Protein AF-A0A954UN29-F1 (afdb_monomer_lite)

pLDDT: mean 90.7, std 8.56, range [35.09, 97.81]

Foldseek 3Di:
DPDDDDDPVQLVLLLVCLVVVDDLCPRDDPPDDSVRSLVSCVVVVSDVDPPDPPDDDPQLLVQLVVCLVVVDDLVCCLVVVVSDPPGDDSVRSVVSCQCVCSPHVVSVVVVVLADDADVCNVVVLLVVCVVPVLQDQLVRSCVVVVHDSVVSQVSCVVVVNHDDPVSVCPHPVVVVVVVVVVVVVVVVVVVVVVVVLVVLVVVQVVVQVVVVVVVADWAAAPPPRDIGGQDCSFFPWDWDQDPVGIDIHTDSHTPSVVVVVVVVVVVVVVVVVVD

Secondary structure (DSSP, 8-state):
-PPPPPPHHHHHHHHHHHHTT--GGG---TT--HHHHHHHHHHTTSS--S-TT-PPPHHHHHHHHHHHHTT--HHHHHHTTTT-SSP--HHHHHHHHHHHTSS-HHHHHHHHTPPPPPTTHHHHHHHHHHHHTTTS-HHHHHHHHT--HHHHHHHHHHTT-PPPHHHHHHSHHHHHHHHHHHHHHHHHHHHHHHHHHHHHHHHHHHHHHHHHHTT--EEE-TTT--EEESSTTTEEEEEEEETTEEEEEEEEEEHHHHHHHHHHHHHHHHHTT--

Sequence (275 aa):
MPGARWTKSETKSLRKQLKEGRAIEDVEIDGRSEHAIRRQAGRLNLISQRDGRYRWPQRQLDKLRELAGQGLTVGEIYEFELLGEPARSLWAIRKTWGRLGLSDPRRAERMRQRKVWAPGERRKFDAYLRKHSGAMTPEQIGTHWGLARSTVARRQTELGIKRTRAQVLKMEYSRNKREAARVRLRKRNLTYWRERRERREQELAELADQLRRRGCETQTCVDCGQSWPRRPEFFHTTEKRISIGTSRYFKHRCILCENRRRRQKAKQSAASADG

Structure (mmCIF, N/CA/C/O backbone):
data_AF-A0A954UN29-F1
#
_entry.id   AF-A0A954UN29-F1
#
loop_
_atom_site.group_PDB
_atom_site.id
_atom_site.type_symbol
_atom_site.label_atom_id
_atom_site.label_alt_id
_atom_site.label_comp_id
_atom_site.label_asym_id
_atom_site.label_entity_id
_atom_site.label_seq_id
_atom_site.pdbx_PDB_ins_code
_atom_site.Cartn_x
_atom_site.Cartn_y
_atom_site.Cartn_z
_atom_site.occupancy
_atom_site.B_iso_or_equiv
_atom_site.auth_seq_id
_atom_site.auth_comp_id
_atom_site.auth_asym_id
_atom_site.auth_atom_id
_atom_site.pdbx_PDB_model_num
ATOM 1 N N . MET A 1 1 ? 19.157 13.630 -11.991 1.00 35.09 1 MET A N 1
ATOM 2 C CA . MET A 1 1 ? 20.119 14.368 -12.829 1.00 35.09 1 MET A CA 1
ATOM 3 C C . MET A 1 1 ? 20.670 13.428 -13.893 1.00 35.09 1 MET A C 1
ATOM 5 O O . MET A 1 1 ? 21.077 12.328 -13.530 1.00 35.09 1 MET A O 1
ATOM 9 N N . PRO A 1 2 ? 20.627 13.780 -15.186 1.00 47.94 2 PRO A N 1
ATOM 10 C CA . PRO A 1 2 ? 21.425 13.089 -16.196 1.00 47.94 2 PRO A CA 1
ATOM 11 C C . PRO A 1 2 ? 22.914 13.362 -15.918 1.00 47.94 2 PRO A C 1
ATOM 13 O O . PRO A 1 2 ? 23.293 14.511 -15.729 1.00 47.94 2 PRO A O 1
ATOM 16 N N . GLY A 1 3 ? 23.736 12.312 -15.813 1.00 68.69 3 GLY A N 1
ATOM 17 C CA . GLY A 1 3 ? 25.166 12.447 -15.502 1.00 68.69 3 GLY A CA 1
ATOM 18 C C . GLY A 1 3 ? 25.934 13.219 -16.581 1.00 68.69 3 GLY A C 1
ATOM 19 O O . GLY A 1 3 ? 25.564 13.155 -17.756 1.00 68.69 3 GLY A O 1
ATOM 20 N N . ALA A 1 4 ? 26.992 13.934 -16.181 1.00 81.62 4 ALA A N 1
ATOM 21 C CA . ALA A 1 4 ? 27.851 14.717 -17.073 1.00 81.62 4 ALA A CA 1
ATOM 22 C C . ALA A 1 4 ? 28.314 13.893 -18.292 1.00 81.62 4 ALA A C 1
ATOM 24 O O . ALA A 1 4 ? 28.562 12.687 -18.182 1.00 81.62 4 ALA A O 1
ATOM 25 N N . ARG A 1 5 ? 28.427 14.523 -19.469 1.00 89.81 5 ARG A N 1
ATOM 26 C CA . ARG A 1 5 ? 28.919 13.848 -20.685 1.00 89.81 5 ARG A CA 1
ATOM 27 C C . ARG A 1 5 ? 30.376 13.428 -20.494 1.00 89.81 5 ARG A C 1
ATOM 29 O O . ARG A 1 5 ? 31.128 14.161 -19.867 1.00 89.81 5 ARG A O 1
ATOM 36 N N . TRP A 1 6 ? 30.746 12.259 -21.012 1.00 92.38 6 TRP A N 1
ATOM 37 C CA . TRP A 1 6 ? 32.132 11.786 -20.997 1.00 92.38 6 TRP A CA 1
ATOM 38 C C . TRP A 1 6 ? 32.982 12.608 -21.963 1.00 92.38 6 TRP A C 1
ATOM 40 O O . TRP A 1 6 ? 32.613 12.764 -23.129 1.00 92.38 6 TRP A O 1
ATOM 50 N N . THR A 1 7 ? 34.109 13.118 -21.489 1.00 95.44 7 THR A N 1
ATOM 51 C CA . THR A 1 7 ? 35.086 13.836 -22.301 1.00 95.44 7 THR A CA 1
ATOM 52 C C . THR A 1 7 ? 36.020 12.854 -23.012 1.00 95.44 7 THR A C 1
ATOM 54 O O . THR A 1 7 ? 36.114 11.660 -22.688 1.00 95.44 7 THR A O 1
ATOM 57 N N . LYS A 1 8 ? 36.733 13.358 -24.027 1.00 95.75 8 LYS A N 1
ATOM 58 C CA . LYS A 1 8 ? 37.743 12.573 -24.749 1.00 95.75 8 LYS A CA 1
ATOM 59 C C . LYS A 1 8 ? 38.911 12.180 -23.832 1.00 95.75 8 LYS A C 1
ATOM 61 O O . LYS A 1 8 ? 39.415 11.067 -23.963 1.00 95.75 8 LYS A O 1
ATOM 66 N N . SER A 1 9 ? 39.309 13.051 -22.899 1.00 95.38 9 SER A N 1
ATOM 67 C CA . SER A 1 9 ? 40.400 12.792 -21.948 1.00 95.38 9 SER A CA 1
ATOM 68 C C . SER A 1 9 ? 40.031 11.713 -20.932 1.00 95.38 9 SER A C 1
ATOM 70 O O . SER A 1 9 ? 40.798 10.769 -20.764 1.00 95.38 9 SER A O 1
ATOM 72 N N . GLU A 1 10 ? 38.831 11.770 -20.347 1.00 96.06 10 GLU A N 1
ATOM 73 C CA . GLU A 1 10 ? 38.319 10.731 -19.438 1.00 96.06 10 GLU A CA 1
ATOM 74 C C . GLU A 1 10 ? 38.259 9.365 -20.137 1.00 96.06 10 GLU A C 1
ATOM 76 O O . GLU A 1 10 ? 38.702 8.354 -19.600 1.00 96.06 10 GLU A O 1
ATOM 81 N N . THR A 1 11 ? 37.765 9.336 -21.379 1.00 96.25 11 THR A N 1
ATOM 82 C CA . THR A 1 11 ? 37.683 8.100 -22.173 1.00 96.25 11 THR A CA 1
ATOM 83 C C . THR A 1 11 ? 39.069 7.533 -22.501 1.00 96.25 11 THR A C 1
ATOM 85 O O . THR A 1 11 ? 39.260 6.316 -22.488 1.00 96.25 11 THR A O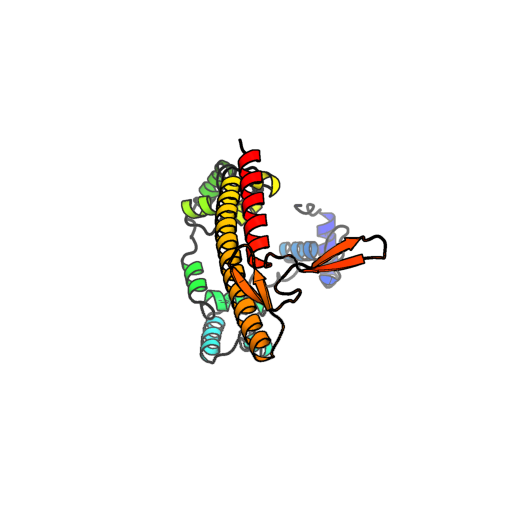 1
ATOM 88 N N . LYS A 1 12 ? 40.049 8.399 -22.792 1.00 96.62 12 LYS A N 1
ATOM 89 C CA . LYS A 1 12 ? 41.441 7.998 -23.037 1.00 96.62 12 LYS A CA 1
ATOM 90 C C . LYS A 1 12 ? 42.101 7.468 -21.760 1.00 96.62 12 LYS A C 1
ATOM 92 O O . LYS A 1 12 ? 42.773 6.444 -21.832 1.00 96.62 12 LYS A O 1
ATOM 97 N N . SER A 1 13 ? 41.864 8.117 -20.618 1.00 96.19 13 SER A N 1
ATOM 98 C CA . SER A 1 13 ? 42.343 7.670 -19.302 1.00 96.19 13 SER A CA 1
ATOM 99 C C . SER A 1 13 ? 41.795 6.284 -18.956 1.00 96.19 13 SER A C 1
ATOM 101 O O . SER A 1 13 ? 42.572 5.375 -18.681 1.00 96.19 13 SER A O 1
ATOM 103 N N . LEU A 1 14 ? 40.481 6.079 -19.117 1.00 96.31 14 LEU A N 1
ATOM 104 C CA . LEU A 1 14 ? 39.827 4.783 -18.913 1.00 96.31 14 LEU A CA 1
ATOM 105 C C . LEU A 1 14 ? 40.469 3.664 -19.744 1.00 96.31 14 LEU A C 1
ATOM 107 O O . LEU A 1 14 ? 40.762 2.587 -19.234 1.00 96.31 14 LEU A O 1
ATOM 111 N N . ARG A 1 15 ? 40.699 3.922 -21.039 1.00 96.12 15 ARG A N 1
ATOM 112 C CA . ARG A 1 15 ? 41.350 2.961 -21.943 1.00 96.12 15 ARG A CA 1
ATOM 113 C C . ARG A 1 15 ? 42.775 2.646 -21.513 1.00 96.12 15 ARG A C 1
ATOM 115 O O . ARG A 1 15 ? 43.173 1.491 -21.592 1.00 96.12 15 ARG A O 1
ATOM 122 N N . LYS A 1 16 ? 43.533 3.665 -21.102 1.00 96.56 16 LYS A N 1
ATOM 123 C CA . LYS A 1 16 ? 44.922 3.513 -20.666 1.00 96.56 16 LYS A CA 1
ATOM 124 C C . LYS A 1 16 ? 45.001 2.629 -19.417 1.00 96.56 16 LYS A C 1
ATOM 126 O O . LYS A 1 16 ? 45.673 1.611 -19.469 1.00 96.56 16 LYS A O 1
ATOM 131 N N . GLN A 1 17 ? 44.234 2.953 -18.376 1.00 96.69 17 GLN A N 1
ATOM 132 C CA . GLN A 1 17 ? 44.246 2.217 -17.106 1.00 96.69 17 GLN A CA 1
ATOM 133 C C . GLN A 1 17 ? 43.830 0.743 -17.264 1.00 96.69 17 GLN A C 1
ATOM 135 O O . GLN A 1 17 ? 44.470 -0.139 -16.700 1.00 96.69 17 GLN A O 1
ATOM 140 N N . LEU A 1 18 ? 42.806 0.451 -18.078 1.00 93.06 18 LEU A N 1
ATOM 141 C CA . LEU A 1 18 ? 42.394 -0.936 -18.345 1.00 93.06 18 LEU A CA 1
ATOM 142 C C . LEU A 1 18 ? 43.398 -1.694 -19.223 1.00 93.06 18 LEU A C 1
ATOM 144 O O . LEU A 1 18 ? 43.608 -2.886 -19.026 1.00 93.06 18 LEU A O 1
ATOM 148 N N . LYS A 1 19 ? 44.046 -1.016 -20.181 1.00 93.12 19 LYS A N 1
ATOM 149 C CA . LYS A 1 19 ? 45.113 -1.618 -20.997 1.00 93.12 19 LYS A CA 1
ATOM 150 C C . LYS A 1 19 ? 46.356 -1.945 -20.160 1.00 93.12 19 LYS A C 1
ATOM 152 O O . LYS A 1 19 ? 47.056 -2.897 -20.477 1.00 93.12 19 LYS A O 1
ATOM 157 N N . GLU A 1 20 ? 46.604 -1.181 -19.100 1.00 94.06 20 GLU A N 1
ATOM 158 C CA . GLU A 1 20 ? 47.650 -1.435 -18.099 1.00 94.06 20 GLU A CA 1
ATOM 159 C C . GLU A 1 20 ? 47.305 -2.598 -17.148 1.00 94.06 20 GLU A C 1
ATOM 161 O O . GLU A 1 20 ? 48.086 -2.905 -16.254 1.00 94.06 20 GLU A O 1
ATOM 166 N N . GLY A 1 21 ? 46.157 -3.263 -17.334 1.00 90.25 21 GLY A N 1
ATOM 167 C CA . GLY A 1 21 ? 45.771 -4.448 -16.568 1.00 90.25 21 GLY A CA 1
ATOM 168 C C . GLY A 1 21 ? 45.154 -4.152 -15.202 1.00 90.25 21 GLY A C 1
ATOM 169 O O . GLY A 1 21 ? 44.951 -5.084 -14.427 1.00 90.25 21 GLY A O 1
ATOM 170 N N . ARG A 1 22 ? 44.827 -2.889 -14.889 1.00 91.12 22 ARG A N 1
ATOM 171 C CA . ARG A 1 22 ? 44.101 -2.564 -13.651 1.00 91.12 22 ARG A CA 1
ATOM 172 C C . ARG A 1 22 ? 42.713 -3.205 -13.657 1.00 91.12 22 ARG A C 1
ATOM 174 O O . ARG A 1 22 ? 42.009 -3.150 -14.671 1.00 91.12 22 ARG A O 1
ATOM 181 N N . ALA A 1 23 ? 42.300 -3.756 -12.516 1.00 89.38 23 ALA A N 1
ATOM 182 C CA . ALA A 1 23 ? 40.928 -4.211 -12.328 1.00 89.38 23 ALA A CA 1
ATOM 183 C C . ALA A 1 23 ? 39.964 -3.018 -12.426 1.00 89.38 23 ALA A C 1
ATOM 185 O O . ALA A 1 23 ? 40.320 -1.889 -12.092 1.00 89.38 23 ALA A O 1
ATOM 186 N N . ILE A 1 24 ? 38.733 -3.243 -12.902 1.00 90.31 24 ILE A N 1
ATOM 187 C CA . ILE A 1 24 ? 37.764 -2.152 -13.120 1.00 90.31 24 ILE A CA 1
ATOM 188 C C . ILE A 1 24 ? 37.362 -1.467 -11.804 1.00 90.31 24 ILE A C 1
ATOM 190 O O . ILE A 1 24 ? 36.965 -0.304 -11.821 1.00 90.31 24 ILE A O 1
ATOM 194 N N . GLU A 1 25 ? 37.462 -2.190 -10.689 1.00 90.00 25 GLU A N 1
ATOM 195 C CA . GLU A 1 25 ? 37.253 -1.710 -9.323 1.00 90.00 25 GLU A CA 1
ATOM 196 C C . GLU A 1 25 ? 38.304 -0.671 -8.901 1.00 90.00 25 GLU A C 1
ATOM 198 O O . GLU A 1 25 ? 37.965 0.249 -8.163 1.00 90.00 25 GLU A O 1
ATOM 203 N N . ASP A 1 26 ? 39.524 -0.765 -9.439 1.00 93.19 26 ASP A N 1
ATOM 204 C CA . ASP A 1 26 ? 40.670 0.090 -9.093 1.00 93.19 26 ASP A CA 1
ATOM 205 C C . ASP A 1 26 ? 40.864 1.260 -10.076 1.00 93.19 26 ASP A C 1
ATOM 207 O O . ASP A 1 26 ? 41.833 2.023 -9.997 1.00 93.19 26 ASP A O 1
ATOM 211 N N . VAL A 1 27 ? 39.976 1.383 -11.067 1.00 95.06 27 VAL A N 1
ATOM 212 C CA . VAL A 1 27 ? 40.022 2.476 -12.040 1.00 95.06 27 VAL A CA 1
ATOM 213 C C . VAL A 1 27 ? 39.367 3.714 -11.445 1.00 95.06 27 VAL A C 1
ATOM 215 O O . VAL A 1 27 ? 38.154 3.754 -11.232 1.00 95.06 27 VAL A O 1
ATOM 218 N N . GLU A 1 28 ? 40.158 4.772 -11.300 1.00 95.50 28 GLU A N 1
ATOM 219 C CA . GLU A 1 28 ? 39.697 6.069 -10.816 1.00 95.50 28 GLU A CA 1
ATOM 220 C C . GLU A 1 28 ? 39.686 7.103 -11.946 1.00 95.50 28 GLU A C 1
ATOM 222 O O . GLU A 1 28 ? 40.637 7.255 -12.723 1.00 95.50 28 GLU A O 1
ATOM 227 N N . ILE A 1 29 ? 38.568 7.822 -12.061 1.00 95.00 29 ILE A N 1
ATOM 228 C CA . ILE A 1 29 ? 38.407 8.961 -12.965 1.00 95.00 29 ILE A CA 1
ATOM 229 C C . ILE A 1 29 ? 37.730 10.064 -12.169 1.00 95.00 29 ILE A C 1
ATOM 231 O O . ILE A 1 29 ? 36.623 9.868 -11.664 1.00 95.00 29 ILE A O 1
ATOM 235 N N . ASP A 1 30 ? 38.394 11.213 -12.078 1.00 93.06 30 ASP A N 1
ATOM 236 C CA . ASP A 1 30 ? 37.927 12.323 -11.257 1.00 93.06 30 ASP A CA 1
ATOM 237 C C . ASP A 1 30 ? 36.493 12.748 -11.625 1.00 93.06 30 ASP A C 1
ATOM 239 O O . ASP A 1 30 ? 36.098 12.785 -12.795 1.00 93.06 30 ASP A O 1
ATOM 243 N N . GLY A 1 31 ? 35.673 12.983 -10.601 1.00 91.19 31 GLY A N 1
ATOM 244 C CA . GLY A 1 31 ? 34.251 13.297 -10.750 1.00 91.19 31 GLY A CA 1
ATOM 245 C C . GLY A 1 31 ? 33.364 12.159 -11.286 1.00 91.19 31 GLY A C 1
ATOM 246 O O . GLY A 1 31 ? 32.181 12.392 -11.573 1.00 91.19 31 GLY A O 1
ATOM 247 N N . ARG A 1 32 ? 33.872 10.924 -11.432 1.00 92.56 32 ARG A N 1
ATOM 248 C CA . ARG A 1 32 ? 33.092 9.758 -11.883 1.00 92.56 32 ARG A CA 1
ATOM 249 C C . ARG A 1 32 ? 32.950 8.715 -10.789 1.00 92.56 32 ARG A C 1
ATOM 251 O O . ARG A 1 32 ? 33.914 8.276 -10.184 1.00 92.56 32 ARG A O 1
ATOM 258 N N . SER A 1 33 ? 31.719 8.249 -10.595 1.00 92.81 33 SER A N 1
ATOM 259 C CA . SER A 1 33 ? 31.479 7.082 -9.752 1.00 92.81 33 SER A CA 1
ATOM 260 C C . SER A 1 33 ? 31.924 5.800 -10.451 1.00 92.81 33 SER A C 1
ATOM 262 O O . SER A 1 33 ? 31.802 5.676 -11.673 1.00 92.81 33 SER A O 1
ATOM 264 N N . GLU A 1 34 ? 32.316 4.800 -9.666 1.00 89.62 34 GLU A N 1
ATOM 265 C CA . GLU A 1 34 ? 32.658 3.447 -10.127 1.00 89.62 34 GLU A CA 1
ATOM 266 C C . GLU A 1 34 ? 31.599 2.878 -11.096 1.00 89.62 34 GLU A C 1
ATOM 268 O O . GLU A 1 34 ? 31.906 2.334 -12.157 1.00 89.62 34 GLU A O 1
ATOM 273 N N . HIS A 1 35 ? 30.309 3.094 -10.806 1.00 84.88 35 HIS A N 1
ATOM 274 C CA . HIS A 1 35 ? 29.220 2.669 -11.689 1.00 84.88 35 HIS A CA 1
ATOM 275 C C . HIS A 1 35 ? 29.246 3.364 -13.061 1.00 84.88 35 HIS A C 1
ATOM 277 O O . HIS A 1 35 ? 28.954 2.738 -14.086 1.00 84.88 35 HIS A O 1
ATOM 283 N N . ALA A 1 36 ? 29.558 4.663 -13.100 1.00 89.75 36 ALA A N 1
ATOM 284 C CA . ALA A 1 36 ? 29.687 5.401 -14.351 1.00 89.75 36 ALA A CA 1
ATOM 285 C C . ALA A 1 36 ? 30.882 4.886 -15.164 1.00 89.75 36 ALA A C 1
ATOM 287 O O . ALA A 1 36 ? 30.732 4.675 -16.371 1.00 89.75 36 ALA A O 1
ATOM 288 N N . ILE A 1 37 ? 32.012 4.637 -14.493 1.00 92.75 37 ILE A N 1
ATOM 289 C CA . ILE A 1 37 ? 33.246 4.088 -15.068 1.00 92.75 37 ILE A CA 1
ATOM 290 C C . ILE A 1 37 ? 32.977 2.713 -15.682 1.00 92.75 37 ILE A C 1
ATOM 292 O O . ILE A 1 37 ? 33.127 2.539 -16.893 1.00 92.75 37 ILE A O 1
ATOM 296 N N . ARG A 1 38 ? 32.432 1.776 -14.899 1.00 87.88 38 ARG A N 1
ATOM 297 C CA . ARG A 1 38 ? 32.069 0.422 -15.348 1.00 87.88 38 ARG A CA 1
ATOM 298 C C . ARG A 1 38 ? 31.097 0.446 -16.532 1.00 87.88 38 ARG A C 1
ATOM 300 O O . ARG A 1 38 ? 31.261 -0.296 -17.500 1.00 87.88 38 ARG A O 1
ATOM 307 N N . ARG A 1 39 ? 30.091 1.330 -16.511 1.00 85.56 39 ARG A N 1
ATOM 308 C CA . ARG A 1 39 ? 29.131 1.477 -17.621 1.00 85.56 39 ARG A CA 1
ATOM 309 C C . ARG A 1 39 ? 29.793 1.986 -18.902 1.00 85.56 39 ARG A C 1
ATOM 311 O O . ARG A 1 39 ? 29.419 1.538 -19.986 1.00 85.56 39 ARG A O 1
ATOM 318 N N . GLN A 1 40 ? 30.721 2.934 -18.797 1.00 92.19 40 GLN A N 1
ATOM 319 C CA . GLN A 1 40 ? 31.444 3.453 -19.954 1.00 92.19 40 GLN A CA 1
ATOM 320 C C . GLN A 1 40 ? 32.443 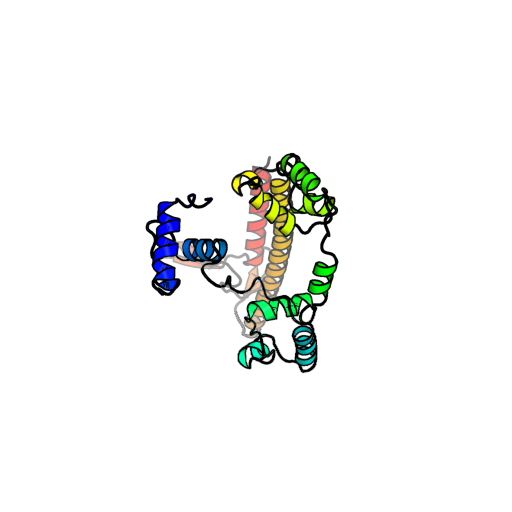2.427 -20.496 1.00 92.19 40 GLN A C 1
ATOM 322 O O . GLN A 1 40 ? 32.486 2.230 -21.707 1.00 92.19 40 GLN A O 1
ATOM 327 N N . ALA A 1 41 ? 33.164 1.717 -19.624 1.00 90.56 41 ALA A N 1
ATOM 328 C CA . ALA A 1 41 ? 34.052 0.622 -20.011 1.00 90.56 41 ALA A CA 1
ATOM 329 C C . ALA A 1 41 ? 33.287 -0.456 -20.791 1.00 90.56 41 ALA A C 1
ATOM 331 O O . ALA A 1 41 ? 33.705 -0.849 -21.879 1.00 90.56 41 ALA A O 1
ATOM 332 N N . GLY A 1 42 ? 32.102 -0.836 -20.301 1.00 84.50 42 GLY A N 1
ATOM 333 C CA . GLY A 1 42 ? 31.209 -1.753 -21.005 1.00 84.50 42 GLY A CA 1
ATOM 334 C C . GLY A 1 42 ? 30.728 -1.214 -22.357 1.00 84.50 42 GLY A C 1
ATOM 335 O O . GLY A 1 42 ? 30.702 -1.957 -23.330 1.00 84.50 42 GLY A O 1
ATOM 336 N N . ARG A 1 43 ? 30.377 0.076 -22.472 1.00 85.38 43 ARG A N 1
ATOM 337 C CA . ARG A 1 43 ? 29.994 0.693 -23.764 1.00 85.38 43 ARG A CA 1
ATOM 338 C C . ARG A 1 43 ? 31.119 0.690 -24.794 1.00 85.38 43 ARG A C 1
ATOM 340 O O . ARG A 1 43 ? 30.838 0.652 -25.985 1.00 85.38 43 ARG A O 1
ATOM 347 N N . LEU A 1 44 ? 32.360 0.789 -24.330 1.00 89.31 44 LEU A N 1
ATOM 348 C CA . LEU A 1 44 ? 33.558 0.776 -25.162 1.00 89.31 44 LEU A CA 1
ATOM 349 C C . LEU A 1 44 ? 34.074 -0.648 -25.423 1.00 89.31 44 LEU A C 1
ATOM 351 O O . LEU A 1 44 ? 35.118 -0.779 -26.052 1.00 89.31 44 LEU A O 1
ATOM 355 N N . ASN A 1 45 ? 33.365 -1.681 -24.942 1.00 85.38 45 ASN A N 1
ATOM 356 C CA . ASN A 1 45 ? 33.762 -3.091 -24.997 1.00 85.38 45 ASN A CA 1
ATOM 357 C C . ASN A 1 45 ? 35.166 -3.356 -24.414 1.00 85.38 45 ASN A C 1
ATOM 359 O O . ASN A 1 45 ? 35.865 -4.251 -24.870 1.00 85.38 45 ASN A O 1
ATOM 363 N N . LEU A 1 46 ? 35.589 -2.563 -23.420 1.00 86.50 46 LEU A N 1
ATOM 364 C CA . LEU A 1 46 ? 36.893 -2.715 -22.749 1.00 86.50 46 LEU A CA 1
ATOM 365 C C . LEU A 1 46 ? 36.863 -3.765 -21.638 1.00 86.50 46 LEU A C 1
ATOM 367 O O . LEU A 1 46 ? 37.897 -4.273 -21.230 1.00 86.50 46 LEU A O 1
ATOM 371 N N . ILE A 1 47 ? 35.667 -4.059 -21.144 1.00 83.06 47 ILE A N 1
ATOM 372 C CA . ILE A 1 47 ? 35.385 -5.175 -20.254 1.00 83.06 47 ILE A CA 1
ATOM 373 C C . ILE A 1 47 ? 34.296 -6.003 -20.920 1.00 83.06 47 ILE A C 1
ATOM 375 O O . ILE A 1 47 ? 33.432 -5.442 -21.610 1.00 83.06 47 ILE A O 1
ATOM 379 N N . SER A 1 48 ? 34.293 -7.313 -20.681 1.00 65.88 48 SER A N 1
ATOM 380 C CA . SER A 1 48 ? 33.121 -8.135 -20.962 1.00 65.88 48 SER A CA 1
ATOM 381 C C . SER A 1 48 ? 31.941 -7.495 -20.236 1.00 65.88 48 SER A C 1
ATOM 383 O O . SER A 1 48 ? 31.903 -7.447 -19.001 1.00 65.88 48 SER A O 1
ATOM 385 N N . GLN A 1 49 ? 30.999 -6.914 -20.987 1.00 58.34 49 GLN A N 1
ATOM 386 C CA . GLN A 1 49 ? 29.748 -6.472 -20.388 1.00 58.34 49 GLN A CA 1
ATOM 387 C C . GLN A 1 49 ? 29.191 -7.682 -19.656 1.00 58.34 49 GLN A C 1
ATOM 389 O O . GLN A 1 49 ? 29.009 -8.710 -20.294 1.00 58.34 49 GLN A O 1
ATOM 394 N N . ARG A 1 50 ? 28.947 -7.559 -18.345 1.00 52.62 50 ARG A N 1
ATOM 395 C CA . ARG A 1 50 ? 28.261 -8.582 -17.546 1.00 52.62 50 ARG A CA 1
ATOM 396 C C . ARG A 1 50 ? 27.127 -9.136 -18.401 1.00 52.62 50 ARG A C 1
ATOM 398 O O . ARG A 1 50 ? 26.218 -8.357 -18.713 1.00 52.62 50 ARG A O 1
ATOM 405 N N . ASP A 1 51 ? 27.256 -10.387 -18.848 1.00 49.44 51 ASP A N 1
ATOM 406 C CA . ASP A 1 51 ? 26.578 -10.859 -20.057 1.00 49.44 51 ASP A CA 1
ATOM 407 C C . ASP A 1 51 ? 25.118 -10.450 -20.026 1.00 49.44 51 ASP A C 1
ATOM 409 O O . ASP A 1 51 ? 24.405 -10.671 -19.035 1.00 49.44 51 ASP A O 1
ATOM 413 N N . GLY A 1 52 ? 24.706 -9.729 -21.068 1.00 50.66 52 GLY A N 1
ATOM 414 C CA . GLY A 1 52 ? 23.444 -9.011 -21.092 1.00 50.66 52 GLY A CA 1
ATOM 415 C C . GLY A 1 52 ? 22.299 -9.918 -20.666 1.00 50.66 52 GLY A C 1
ATOM 416 O O . GLY A 1 52 ? 21.869 -10.747 -21.448 1.00 50.66 52 GLY A O 1
ATOM 417 N N . ARG A 1 53 ? 21.819 -9.764 -19.419 1.00 60.50 53 ARG A N 1
ATOM 418 C CA . ARG A 1 53 ? 20.716 -10.536 -18.813 1.00 60.50 53 ARG A CA 1
ATOM 419 C C . ARG A 1 53 ? 20.572 -11.929 -19.438 1.00 60.50 53 ARG A C 1
ATOM 421 O O . ARG A 1 53 ? 19.600 -12.124 -20.167 1.00 60.50 53 ARG A O 1
ATOM 428 N N . TYR A 1 54 ? 21.504 -12.849 -19.163 1.00 69.38 54 TYR A N 1
ATOM 429 C CA . TYR A 1 54 ? 21.451 -14.239 -19.636 1.00 69.38 54 TYR A CA 1
ATOM 430 C C . TYR A 1 54 ? 20.006 -14.709 -19.810 1.00 69.38 54 TYR A C 1
ATOM 432 O O . TYR A 1 54 ? 19.267 -14.828 -18.817 1.00 69.38 54 TYR A O 1
ATOM 440 N N . ARG A 1 55 ? 19.592 -14.931 -21.066 1.00 83.12 55 ARG A N 1
ATOM 441 C CA . ARG A 1 55 ? 18.306 -15.562 -21.370 1.00 83.12 55 ARG A CA 1
ATOM 442 C C . ARG A 1 55 ? 18.238 -16.838 -20.536 1.00 83.12 55 ARG A C 1
ATOM 444 O O . ARG A 1 55 ? 19.254 -17.500 -20.353 1.00 83.12 55 ARG A O 1
ATOM 451 N N . TRP A 1 56 ? 17.087 -17.132 -19.947 1.00 90.94 56 TRP A N 1
ATOM 452 C CA . TRP A 1 56 ? 16.925 -18.377 -19.202 1.00 90.94 56 TRP A CA 1
ATOM 453 C C . TRP A 1 56 ? 16.976 -19.540 -20.197 1.00 90.94 56 TRP A C 1
ATOM 455 O O . TRP A 1 56 ? 16.113 -19.571 -21.078 1.00 90.94 56 TRP A O 1
ATOM 465 N N . PRO A 1 57 ? 17.972 -20.446 -20.113 1.00 92.12 57 PRO A N 1
ATOM 466 C CA . PRO A 1 57 ? 17.967 -21.674 -20.884 1.00 92.12 57 PRO A CA 1
ATOM 467 C C . PRO A 1 57 ? 16.711 -22.465 -20.551 1.00 92.12 57 PRO A C 1
ATOM 469 O O . PRO A 1 57 ? 16.291 -22.492 -19.391 1.00 92.12 57 PRO A O 1
ATOM 472 N N . GLN A 1 58 ? 16.151 -23.143 -21.548 1.00 93.69 58 GLN A N 1
ATOM 473 C CA . GLN A 1 58 ? 14.966 -23.972 -21.350 1.00 93.69 58 GLN A CA 1
ATOM 474 C C . GLN A 1 58 ? 15.209 -25.027 -20.255 1.00 93.69 58 GLN A C 1
ATOM 476 O O . GLN A 1 58 ? 14.414 -25.111 -19.325 1.00 93.69 58 GLN A O 1
ATOM 481 N N . ARG A 1 59 ? 16.399 -25.655 -20.242 1.00 95.31 59 ARG A N 1
ATOM 482 C CA . ARG A 1 59 ? 16.840 -26.584 -19.182 1.00 95.31 59 ARG A CA 1
ATOM 483 C C . ARG A 1 59 ? 16.696 -26.032 -17.755 1.00 95.31 59 ARG A C 1
ATOM 485 O O . ARG A 1 59 ? 16.229 -26.738 -16.873 1.00 95.31 59 ARG A O 1
ATOM 492 N N . GLN A 1 60 ? 17.041 -24.760 -17.522 1.00 95.44 60 GLN A N 1
ATOM 493 C CA . GLN A 1 60 ? 16.921 -24.146 -16.191 1.00 95.44 60 GLN A CA 1
ATOM 494 C C . GLN A 1 60 ? 15.459 -23.848 -15.838 1.00 95.44 60 GLN A C 1
ATOM 496 O O . GLN A 1 60 ? 15.088 -23.890 -14.669 1.00 95.44 60 GLN A O 1
ATOM 501 N N . LEU A 1 61 ? 14.618 -23.529 -16.829 1.00 96.62 61 LEU A N 1
ATOM 502 C CA . LEU A 1 61 ? 13.185 -23.324 -16.608 1.00 96.62 61 LEU A CA 1
ATOM 503 C C . LEU A 1 61 ? 12.480 -24.637 -16.274 1.00 96.62 61 LEU A C 1
ATOM 505 O O . LEU A 1 61 ? 11.629 -24.650 -15.391 1.00 96.62 61 LEU A O 1
ATOM 509 N N . ASP A 1 62 ? 12.833 -25.719 -16.962 1.00 97.12 62 ASP A N 1
ATOM 510 C CA . ASP A 1 62 ? 12.261 -27.042 -16.720 1.00 97.12 62 ASP A CA 1
ATOM 511 C C . ASP A 1 62 ? 12.707 -27.572 -15.356 1.00 97.12 62 ASP A C 1
ATOM 513 O O . ASP A 1 62 ? 11.854 -27.942 -14.549 1.00 97.12 62 ASP A O 1
ATOM 517 N N . LYS A 1 63 ? 14.000 -27.432 -15.024 1.00 97.44 63 LYS A N 1
ATOM 518 C CA . LYS A 1 63 ? 14.518 -27.776 -13.695 1.00 97.44 63 LYS A CA 1
ATOM 519 C C . LYS A 1 63 ? 13.834 -26.986 -12.580 1.00 97.44 63 LYS A C 1
ATOM 521 O O . LYS A 1 63 ? 13.489 -27.548 -11.550 1.00 97.44 63 LYS A O 1
ATOM 526 N N . LEU A 1 64 ? 13.554 -25.696 -12.789 1.00 97.31 64 LEU A N 1
ATOM 527 C CA . LEU A 1 64 ? 12.788 -24.907 -11.819 1.00 97.31 64 LEU A CA 1
ATOM 528 C C . LEU A 1 64 ? 11.379 -25.453 -11.566 1.00 97.31 64 LEU A C 1
ATOM 530 O O . LEU A 1 64 ? 10.907 -25.373 -10.435 1.00 97.31 64 LEU A O 1
ATOM 534 N N . ARG A 1 65 ? 10.693 -25.969 -12.594 1.00 97.69 65 ARG A N 1
ATOM 535 C CA . ARG A 1 65 ? 9.362 -26.573 -12.421 1.00 97.69 65 ARG A CA 1
ATOM 536 C C . ARG A 1 65 ? 9.448 -27.905 -11.686 1.00 97.69 65 ARG A C 1
ATOM 538 O O . ARG A 1 65 ? 8.609 -28.161 -10.834 1.00 97.69 65 ARG A O 1
ATOM 545 N N . GLU A 1 66 ? 10.462 -28.709 -11.994 1.00 97.81 66 GLU A N 1
ATOM 546 C CA . GLU A 1 66 ? 10.739 -29.973 -11.306 1.00 97.81 66 GLU A CA 1
ATOM 547 C C . GLU A 1 66 ? 10.990 -29.745 -9.808 1.00 97.81 66 GLU A C 1
ATOM 549 O O . GLU A 1 66 ? 10.284 -30.309 -8.977 1.00 97.81 66 GLU A O 1
ATOM 554 N N . LEU A 1 67 ? 11.914 -28.840 -9.463 1.00 97.56 67 LEU A N 1
ATOM 555 C CA . LEU A 1 67 ? 12.240 -28.495 -8.073 1.00 97.56 67 LEU A CA 1
ATOM 556 C C . LEU A 1 67 ? 11.022 -27.915 -7.331 1.00 97.56 67 LEU A C 1
ATOM 558 O O . LEU A 1 67 ? 10.813 -28.204 -6.157 1.00 97.56 67 LEU A O 1
ATOM 562 N N . ALA A 1 68 ? 10.173 -27.143 -8.020 1.00 96.81 68 ALA A N 1
ATOM 563 C CA . ALA A 1 68 ? 8.903 -26.681 -7.458 1.00 96.81 68 ALA A CA 1
ATOM 564 C C . ALA A 1 68 ? 7.930 -27.832 -7.168 1.00 96.81 68 ALA A C 1
ATOM 566 O O . ALA A 1 68 ? 7.265 -27.817 -6.136 1.00 96.81 68 ALA A O 1
ATOM 567 N N . GLY A 1 69 ? 7.854 -28.828 -8.058 1.00 96.44 69 GLY A N 1
ATOM 568 C CA . GLY A 1 69 ? 7.059 -30.041 -7.853 1.00 96.44 69 GLY A CA 1
ATOM 569 C C . GLY A 1 69 ? 7.547 -30.886 -6.672 1.00 96.44 69 GLY A C 1
ATOM 570 O O . GLY A 1 69 ? 6.742 -31.544 -6.026 1.00 96.44 69 GLY A O 1
ATOM 571 N N . GLN A 1 70 ? 8.839 -30.802 -6.347 1.00 97.12 70 GLN A N 1
ATOM 572 C CA . GLN A 1 70 ? 9.452 -31.423 -5.166 1.00 97.12 70 GLN A CA 1
ATOM 573 C C . GLN A 1 70 ? 9.234 -30.619 -3.868 1.00 97.12 70 GLN A C 1
ATOM 575 O O . GLN A 1 70 ? 9.674 -31.045 -2.806 1.00 97.12 70 GLN A O 1
ATOM 580 N N . GLY A 1 71 ? 8.567 -29.461 -3.929 1.00 96.75 71 GLY A N 1
ATOM 581 C CA . GLY A 1 71 ? 8.276 -28.627 -2.759 1.00 96.75 71 GLY A CA 1
ATOM 582 C C . GLY A 1 71 ? 9.418 -27.706 -2.316 1.00 96.75 71 GLY A C 1
ATOM 583 O O . GLY A 1 71 ? 9.278 -27.033 -1.297 1.00 96.75 71 GLY A O 1
ATOM 584 N N . LEU A 1 72 ? 10.513 -27.623 -3.079 1.00 96.94 72 LEU A N 1
ATOM 585 C CA . LEU A 1 72 ? 11.651 -26.769 -2.739 1.00 96.94 72 LEU A CA 1
ATOM 586 C C . LEU A 1 72 ? 11.318 -25.285 -2.905 1.00 96.94 72 LEU A C 1
ATOM 588 O O . LEU A 1 72 ? 10.685 -24.839 -3.871 1.00 96.94 72 LEU A O 1
ATOM 592 N N . THR A 1 73 ? 11.812 -24.486 -1.970 1.00 97.00 73 THR A N 1
ATOM 593 C CA . THR A 1 73 ? 11.697 -23.035 -1.992 1.00 97.00 73 THR A CA 1
ATOM 594 C C . THR A 1 73 ? 12.794 -22.401 -2.843 1.00 97.00 73 THR A C 1
ATOM 596 O O . THR A 1 73 ? 13.886 -22.925 -3.045 1.00 97.00 73 THR A O 1
ATOM 599 N N . VAL A 1 74 ? 12.540 -21.177 -3.307 1.00 97.19 74 VAL A N 1
ATOM 600 C CA . VAL A 1 74 ? 13.533 -20.380 -4.047 1.00 97.19 74 VAL A CA 1
ATOM 601 C C . VAL A 1 74 ? 14.821 -20.137 -3.240 1.00 97.19 74 VAL A C 1
ATOM 603 O O . VAL A 1 74 ? 15.863 -19.897 -3.847 1.00 97.19 74 VAL A O 1
ATOM 606 N N . GLY A 1 75 ? 14.738 -20.141 -1.904 1.00 96.44 75 GLY A N 1
ATOM 607 C CA . GLY A 1 75 ? 15.896 -19.984 -1.020 1.00 96.44 75 GLY A CA 1
ATOM 608 C C . GLY A 1 75 ? 16.822 -21.190 -1.106 1.00 96.44 75 GLY A C 1
ATOM 609 O O . GLY A 1 75 ? 17.973 -21.024 -1.489 1.00 96.44 75 GLY A O 1
ATOM 610 N N . GLU A 1 76 ? 16.278 -22.385 -0.881 1.00 97.12 76 GLU A N 1
ATOM 611 C CA . GLU A 1 76 ? 17.019 -23.654 -0.941 1.00 97.12 76 GLU A CA 1
ATOM 612 C C . GLU A 1 76 ? 17.628 -23.882 -2.330 1.00 97.12 76 GLU A C 1
ATOM 614 O O . GLU A 1 76 ? 18.796 -24.230 -2.457 1.00 97.12 76 GLU A O 1
ATOM 619 N N . ILE A 1 77 ? 16.879 -23.586 -3.399 1.00 97.00 77 ILE A N 1
ATOM 620 C CA . ILE A 1 77 ? 17.379 -23.714 -4.779 1.00 97.00 77 ILE A CA 1
ATOM 621 C C . ILE A 1 77 ? 18.611 -22.835 -5.030 1.00 97.00 77 ILE A C 1
ATOM 623 O O . ILE A 1 77 ? 19.479 -23.202 -5.821 1.00 97.00 77 ILE A O 1
ATOM 627 N N . TYR A 1 78 ? 18.663 -21.656 -4.409 1.00 95.69 78 TYR A N 1
ATOM 628 C CA . TYR A 1 78 ? 19.809 -20.760 -4.516 1.00 95.69 78 TYR A CA 1
ATOM 629 C C . TYR A 1 78 ? 20.966 -21.211 -3.622 1.00 95.69 78 TYR A C 1
ATOM 631 O O . TYR A 1 78 ? 22.096 -21.238 -4.090 1.00 95.69 78 TYR A O 1
ATOM 639 N N . GLU A 1 79 ? 20.678 -21.555 -2.367 1.00 94.31 79 GLU A N 1
ATOM 640 C CA . GLU A 1 79 ? 21.671 -21.950 -1.361 1.00 94.31 79 GLU A CA 1
ATOM 641 C C . GLU A 1 79 ? 22.438 -23.212 -1.763 1.00 94.31 79 GLU A C 1
ATOM 643 O O . GLU A 1 79 ? 23.654 -23.255 -1.626 1.00 94.31 79 GLU A O 1
ATOM 648 N N . PHE A 1 80 ? 21.743 -24.191 -2.344 1.00 96.12 80 PHE A N 1
ATOM 649 C CA . PHE A 1 80 ? 22.343 -25.437 -2.826 1.00 96.12 80 PHE A CA 1
ATOM 650 C C . PHE A 1 80 ? 22.697 -25.408 -4.325 1.00 96.12 80 PHE A C 1
ATOM 652 O O . PHE A 1 80 ? 22.973 -26.451 -4.910 1.00 96.12 80 PHE A O 1
ATOM 659 N N . GLU A 1 81 ? 22.632 -24.239 -4.975 1.00 93.25 81 GLU A N 1
ATOM 660 C CA . GLU A 1 81 ? 22.992 -24.028 -6.390 1.00 93.25 81 GLU A CA 1
ATOM 661 C C . GLU A 1 81 ? 22.358 -25.022 -7.396 1.00 93.25 81 GLU A C 1
ATOM 663 O O . GLU A 1 81 ? 22.910 -25.330 -8.455 1.00 93.25 81 GLU A O 1
ATOM 668 N N . LEU A 1 82 ? 21.124 -25.466 -7.132 1.00 95.00 82 LEU A N 1
ATOM 669 C CA . LEU A 1 82 ? 20.462 -26.589 -7.827 1.00 95.00 82 LEU A CA 1
ATOM 670 C C . LEU A 1 82 ? 20.103 -26.340 -9.309 1.00 95.00 82 LEU A C 1
ATOM 672 O O . LEU A 1 82 ? 19.513 -27.199 -9.967 1.00 95.00 82 LEU A O 1
ATOM 676 N N . LEU A 1 83 ? 20.409 -25.156 -9.851 1.00 93.12 83 LEU A N 1
ATOM 677 C CA . LEU A 1 83 ? 20.121 -24.772 -11.242 1.00 93.12 83 LEU A CA 1
ATOM 678 C C . LEU A 1 83 ? 21.299 -24.956 -12.202 1.00 93.12 83 LEU A C 1
ATOM 680 O O . LEU A 1 83 ? 21.117 -24.765 -13.412 1.00 93.12 83 LEU A O 1
ATOM 684 N N . GLY A 1 84 ? 22.480 -25.290 -11.676 1.00 90.12 84 GLY A N 1
ATOM 685 C CA . GLY A 1 84 ? 23.713 -25.416 -12.447 1.00 90.12 84 GLY A CA 1
ATOM 686 C C . GLY A 1 84 ? 24.085 -24.140 -13.209 1.00 90.12 84 GLY A C 1
ATOM 687 O O . GLY A 1 84 ? 23.613 -23.035 -12.920 1.00 90.12 84 GLY A O 1
ATOM 688 N N . GLU A 1 85 ? 24.921 -24.291 -14.236 1.00 84.56 85 GLU A N 1
ATOM 689 C CA . GLU A 1 85 ? 25.458 -23.152 -14.977 1.00 84.56 85 GLU A CA 1
ATOM 690 C C . GLU A 1 85 ? 24.530 -22.639 -16.106 1.00 84.56 85 GLU A C 1
ATOM 692 O O . GLU A 1 85 ? 23.900 -23.425 -16.833 1.00 84.56 85 GLU A O 1
ATOM 697 N N . PRO A 1 86 ? 24.449 -21.310 -16.325 1.00 86.69 86 PRO A N 1
ATOM 698 C CA . PRO A 1 86 ? 25.105 -20.259 -15.547 1.00 86.69 86 PRO A CA 1
ATOM 699 C C . PRO A 1 86 ? 24.389 -20.013 -14.213 1.00 86.69 86 PRO A C 1
ATOM 701 O O . PRO A 1 86 ? 23.150 -19.999 -14.162 1.00 86.69 86 PRO A O 1
ATOM 704 N N . ALA A 1 87 ? 25.177 -19.742 -13.168 1.00 86.75 87 ALA A N 1
ATOM 705 C CA . ALA A 1 87 ? 24.673 -19.430 -11.837 1.00 86.75 87 ALA A CA 1
ATOM 706 C C . ALA A 1 87 ? 23.689 -18.248 -11.873 1.00 86.75 87 ALA A C 1
ATOM 708 O O . ALA A 1 87 ? 23.851 -17.259 -12.602 1.00 86.75 87 ALA A O 1
ATOM 709 N N . ARG A 1 88 ? 22.618 -18.351 -11.083 1.00 89.56 88 ARG A N 1
ATOM 710 C CA . ARG A 1 88 ? 21.543 -17.355 -11.028 1.00 89.56 88 ARG A CA 1
ATOM 711 C C . ARG A 1 88 ? 21.477 -16.749 -9.645 1.00 89.56 88 ARG A C 1
ATOM 713 O O . ARG A 1 88 ? 21.406 -17.455 -8.654 1.00 89.56 88 ARG A O 1
ATOM 720 N N . SER A 1 89 ? 21.387 -15.425 -9.582 1.00 91.56 89 SER A N 1
ATOM 721 C CA . SER A 1 89 ? 21.118 -14.771 -8.306 1.00 91.56 89 SER A CA 1
ATOM 722 C C . SER A 1 89 ? 19.739 -15.157 -7.772 1.00 91.56 89 SER A C 1
ATOM 724 O O . SER A 1 89 ? 18.780 -15.287 -8.543 1.00 91.56 89 SER A O 1
ATOM 726 N N . LEU A 1 90 ? 19.607 -15.214 -6.445 1.00 92.44 90 LEU A N 1
ATOM 727 C CA . LEU A 1 90 ? 18.338 -15.442 -5.747 1.00 92.44 90 LEU A CA 1
ATOM 728 C C . LEU A 1 90 ? 17.194 -14.579 -6.306 1.00 92.44 90 LEU A C 1
ATOM 730 O O . LEU A 1 90 ? 16.069 -15.037 -6.512 1.00 92.44 90 LEU A O 1
ATOM 734 N N . TRP A 1 91 ? 17.479 -13.310 -6.613 1.00 92.44 91 TRP A N 1
ATOM 735 C CA . TRP A 1 91 ? 16.495 -12.400 -7.197 1.00 92.44 91 TRP A CA 1
ATOM 736 C C . TRP A 1 91 ? 16.052 -12.813 -8.605 1.00 92.44 91 TRP A C 1
ATOM 738 O O . TRP A 1 91 ? 14.863 -12.718 -8.929 1.00 92.44 91 TRP A O 1
ATOM 748 N N . ALA A 1 92 ? 16.986 -13.253 -9.454 1.00 92.31 92 ALA A N 1
ATOM 749 C CA . ALA A 1 92 ? 16.664 -13.738 -10.791 1.00 92.31 92 ALA A CA 1
ATOM 750 C C . ALA A 1 92 ? 15.768 -14.978 -10.705 1.00 92.31 92 ALA A C 1
ATOM 752 O O . ALA A 1 92 ? 14.743 -15.018 -11.391 1.00 92.31 92 ALA A O 1
ATOM 753 N N . ILE A 1 93 ? 16.106 -15.915 -9.813 1.00 95.19 93 ILE A N 1
ATOM 754 C CA . ILE A 1 93 ? 15.319 -17.122 -9.539 1.00 95.19 93 ILE A CA 1
ATOM 755 C C . ILE A 1 93 ? 13.916 -16.728 -9.078 1.00 95.19 93 ILE A C 1
ATOM 757 O O . ILE A 1 93 ? 12.943 -17.034 -9.763 1.00 95.19 93 ILE A O 1
ATOM 761 N N . ARG A 1 94 ? 13.789 -15.922 -8.015 1.00 95.69 94 ARG A N 1
ATOM 762 C CA . ARG A 1 94 ? 12.497 -15.450 -7.475 1.00 95.69 94 ARG A CA 1
ATOM 763 C C . ARG A 1 94 ? 11.627 -14.765 -8.527 1.00 95.69 94 ARG A C 1
ATOM 765 O O . ARG A 1 94 ? 10.399 -14.887 -8.537 1.00 95.69 94 ARG A O 1
ATOM 772 N N . LYS A 1 95 ? 12.244 -13.990 -9.418 1.00 91.94 95 LYS A N 1
ATOM 773 C CA . LYS A 1 95 ? 11.531 -13.284 -10.484 1.00 91.94 95 LYS A CA 1
ATOM 774 C C . LYS A 1 95 ? 11.014 -14.241 -11.551 1.00 91.94 95 LYS A C 1
ATOM 776 O O . LYS A 1 95 ? 9.888 -14.048 -12.010 1.00 91.94 95 LYS A O 1
ATOM 781 N N . THR A 1 96 ? 11.822 -15.213 -11.957 1.00 94.31 96 THR A N 1
ATOM 782 C CA . THR A 1 96 ? 11.435 -16.230 -12.939 1.00 94.31 96 THR A CA 1
ATOM 783 C C . THR A 1 96 ? 10.406 -17.186 -12.357 1.00 94.31 96 THR A C 1
ATOM 785 O O . THR A 1 96 ? 9.373 -17.380 -12.986 1.00 94.31 96 THR A O 1
ATOM 788 N N . TRP A 1 97 ? 10.588 -17.630 -11.114 1.00 95.50 97 TRP A N 1
ATOM 789 C CA . TRP A 1 97 ? 9.623 -18.413 -10.339 1.00 95.50 97 TRP A CA 1
ATOM 790 C C . TRP A 1 97 ? 8.217 -17.808 -10.385 1.00 95.50 97 TRP A C 1
ATOM 792 O O . TRP A 1 97 ? 7.250 -18.436 -10.812 1.00 95.50 97 TRP A O 1
ATOM 802 N N . GLY A 1 98 ? 8.111 -16.516 -10.058 1.00 93.31 98 GLY A N 1
ATOM 803 C CA . GLY A 1 98 ? 6.835 -15.808 -10.106 1.00 93.31 98 GLY A CA 1
ATOM 804 C C . GLY A 1 98 ? 6.294 -15.551 -11.518 1.00 93.31 98 GLY A C 1
ATOM 805 O O . GLY A 1 98 ? 5.099 -15.321 -11.666 1.00 93.31 98 GLY A O 1
ATOM 806 N N . ARG A 1 99 ? 7.138 -15.552 -12.559 1.00 90.38 99 ARG A N 1
ATOM 807 C CA . ARG A 1 99 ? 6.697 -15.439 -13.966 1.00 90.38 99 ARG A CA 1
ATOM 808 C C . ARG A 1 99 ? 6.172 -16.761 -14.511 1.00 90.38 99 ARG A C 1
ATOM 810 O O . ARG A 1 99 ? 5.263 -16.730 -15.328 1.00 90.38 99 ARG A O 1
ATOM 817 N N . LEU A 1 100 ? 6.741 -17.874 -14.054 1.00 93.25 100 LEU A N 1
ATOM 818 C CA . LEU A 1 100 ? 6.273 -19.224 -14.353 1.00 93.25 100 LEU A CA 1
ATOM 819 C C . LEU A 1 100 ? 4.991 -19.577 -13.584 1.00 93.25 100 LEU A C 1
ATOM 821 O O . LEU A 1 100 ? 4.333 -20.546 -13.928 1.00 93.25 100 LEU A O 1
ATOM 825 N N . GLY A 1 101 ? 4.620 -18.781 -12.574 1.00 94.00 101 GLY A N 1
ATOM 826 C CA . GLY A 1 101 ? 3.408 -18.997 -11.780 1.00 94.00 101 GLY A CA 1
ATOM 827 C C . GLY A 1 101 ? 3.586 -20.004 -10.650 1.00 94.00 101 GLY A C 1
ATOM 828 O O . GLY A 1 101 ? 2.604 -20.337 -10.003 1.00 94.00 101 GLY A O 1
ATOM 829 N N . LEU A 1 102 ? 4.825 -20.422 -10.372 1.00 94.25 102 LEU A N 1
ATOM 830 C CA . LEU A 1 102 ? 5.156 -21.457 -9.387 1.00 94.25 102 LEU A CA 1
ATOM 831 C C . LEU A 1 102 ? 4.882 -21.033 -7.933 1.00 94.25 102 LEU A C 1
ATOM 833 O O . LEU A 1 102 ? 4.767 -21.878 -7.061 1.00 94.25 102 LEU A O 1
ATOM 837 N N . SER A 1 103 ? 4.775 -19.729 -7.648 1.00 92.25 103 SER A N 1
ATOM 838 C CA . SER A 1 103 ? 4.339 -19.220 -6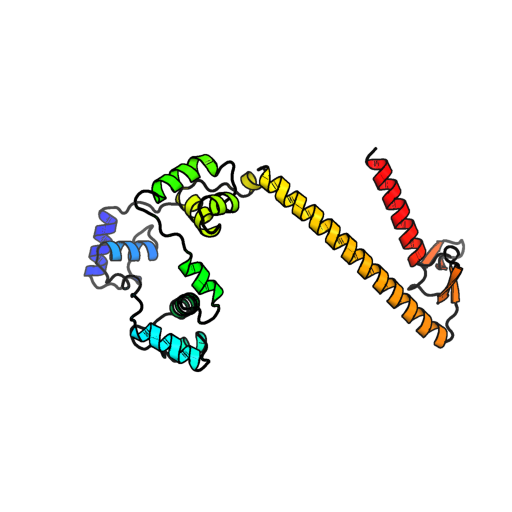.332 1.00 92.25 103 SER A CA 1
ATOM 839 C C . SER A 1 103 ? 2.923 -18.643 -6.329 1.00 92.25 103 SER A C 1
ATOM 841 O O . SER A 1 103 ? 2.248 -18.650 -5.311 1.00 92.25 103 SER A O 1
ATOM 843 N N . ASP A 1 104 ? 2.522 -18.011 -7.436 1.00 90.38 104 ASP A N 1
ATOM 844 C CA . ASP A 1 104 ? 1.244 -17.303 -7.575 1.00 90.38 104 ASP A CA 1
ATOM 845 C C . ASP A 1 104 ? 0.806 -17.372 -9.048 1.00 90.38 104 ASP A C 1
ATOM 847 O O . ASP A 1 104 ? 1.328 -16.608 -9.877 1.00 90.38 104 ASP A O 1
ATOM 851 N N . PRO A 1 105 ? -0.163 -18.239 -9.393 1.00 90.56 105 PRO A N 1
ATOM 852 C CA . PRO A 1 105 ? -0.686 -18.354 -10.752 1.00 90.56 105 PRO A CA 1
ATOM 853 C C . PRO A 1 105 ? -1.239 -17.028 -11.297 1.00 90.56 105 PRO A C 1
ATOM 855 O O . PRO A 1 105 ? -1.069 -16.711 -12.477 1.00 90.56 105 PRO A O 1
ATOM 858 N N . ARG A 1 106 ? -1.818 -16.174 -10.437 1.00 88.56 106 ARG A N 1
ATOM 859 C CA . ARG A 1 106 ? -2.369 -14.869 -10.848 1.00 88.56 106 ARG A CA 1
ATOM 860 C C . ARG A 1 106 ? -1.274 -13.902 -11.282 1.00 88.56 106 ARG A C 1
ATOM 862 O O . ARG A 1 106 ? -1.509 -12.992 -12.080 1.00 88.56 106 ARG A O 1
ATOM 869 N N . ARG A 1 107 ? -0.055 -14.036 -10.754 1.00 86.75 107 ARG A N 1
ATOM 870 C CA . ARG A 1 107 ? 1.096 -13.241 -11.206 1.00 86.75 107 ARG A CA 1
ATOM 871 C C . ARG A 1 107 ? 1.518 -13.622 -12.621 1.00 86.75 107 ARG A C 1
ATOM 873 O O . ARG A 1 107 ? 1.771 -12.709 -13.408 1.00 86.75 107 ARG A O 1
ATOM 880 N N . ALA A 1 108 ? 1.581 -14.913 -12.936 1.00 89.38 108 ALA A N 1
ATOM 881 C CA . ALA A 1 108 ? 1.875 -15.377 -14.290 1.00 89.38 108 ALA A CA 1
ATOM 882 C C . ALA A 1 108 ? 0.804 -14.902 -15.275 1.00 89.38 108 ALA A C 1
ATOM 884 O O . ALA A 1 108 ? 1.136 -14.332 -16.313 1.00 89.38 108 ALA A O 1
ATOM 885 N N . GLU A 1 109 ? -0.469 -15.009 -14.892 1.00 87.06 109 GLU A N 1
ATOM 886 C CA . GLU A 1 109 ? -1.580 -14.549 -15.723 1.00 87.06 109 GLU A CA 1
ATOM 887 C C . GLU A 1 109 ? -1.501 -13.048 -16.033 1.00 87.06 109 GLU A C 1
ATOM 889 O O . GLU A 1 109 ? -1.506 -12.646 -17.193 1.00 87.06 109 GLU A O 1
ATOM 894 N N . ARG A 1 110 ? -1.265 -12.203 -15.021 1.00 83.38 110 ARG A N 1
ATOM 895 C CA . ARG A 1 110 ? -1.048 -10.756 -15.230 1.00 83.38 110 ARG A CA 1
ATOM 896 C C . ARG A 1 110 ? 0.135 -10.442 -16.148 1.00 83.38 110 ARG A C 1
ATOM 898 O O . ARG A 1 110 ? 0.150 -9.400 -16.800 1.00 83.38 110 ARG A O 1
ATOM 905 N N . MET A 1 111 ? 1.158 -11.297 -16.165 1.00 83.69 111 MET A N 1
ATOM 906 C CA . MET A 1 111 ? 2.300 -11.142 -17.067 1.00 83.69 111 MET A CA 1
ATOM 907 C C . MET A 1 111 ? 1.957 -11.551 -18.501 1.00 83.69 111 MET A C 1
ATOM 909 O O . MET A 1 111 ? 2.459 -10.899 -19.416 1.00 83.69 111 MET A O 1
ATOM 913 N N . ARG A 1 112 ? 1.110 -12.574 -18.693 1.00 85.19 112 ARG A N 1
ATOM 914 C CA . ARG A 1 112 ? 0.567 -12.967 -20.006 1.00 85.19 112 ARG A CA 1
ATOM 915 C C . ARG A 1 112 ? -0.345 -11.887 -20.580 1.00 85.19 112 ARG A C 1
ATOM 917 O O . ARG A 1 112 ? -0.174 -11.497 -21.725 1.00 85.19 112 ARG A O 1
ATOM 924 N N . GLN A 1 113 ? -1.200 -11.303 -19.744 1.00 84.00 113 GLN A N 1
ATOM 925 C CA . GLN A 1 113 ? -2.092 -10.189 -20.097 1.00 84.00 113 GLN A CA 1
ATOM 926 C C . GLN A 1 113 ? -1.369 -8.842 -20.261 1.00 84.00 113 GLN A C 1
ATOM 928 O O . GLN A 1 113 ? -1.994 -7.786 -20.391 1.00 84.00 113 GLN A O 1
ATOM 933 N N . ARG A 1 114 ? -0.033 -8.822 -20.216 1.00 85.50 114 ARG A N 1
ATOM 934 C CA . ARG A 1 114 ? 0.715 -7.584 -20.395 1.00 85.50 114 ARG A CA 1
ATOM 935 C C . ARG A 1 114 ? 0.536 -7.092 -21.828 1.00 85.50 114 ARG A C 1
ATOM 937 O O . ARG A 1 114 ? 0.968 -7.752 -22.765 1.00 85.50 114 ARG A O 1
ATOM 944 N N . LYS A 1 115 ? 0.038 -5.861 -21.965 1.00 87.44 115 LYS A N 1
ATOM 945 C CA . LYS A 1 115 ? -0.065 -5.162 -23.249 1.00 87.44 115 LYS A CA 1
ATOM 946 C C . LYS A 1 115 ? 1.232 -5.244 -24.061 1.00 87.44 115 LYS A C 1
ATOM 948 O O . LYS A 1 115 ? 2.288 -4.753 -23.633 1.00 87.44 115 LYS A O 1
ATOM 953 N N . VAL A 1 116 ? 1.109 -5.846 -25.239 1.00 89.75 116 VAL A N 1
ATOM 954 C CA . VAL A 1 116 ? 2.094 -5.801 -26.317 1.00 89.75 116 VAL A CA 1
ATOM 955 C C . VAL A 1 116 ? 1.774 -4.571 -27.154 1.00 89.75 116 VAL A C 1
ATOM 957 O O . VAL A 1 116 ? 0.628 -4.354 -27.524 1.00 89.75 116 VAL A O 1
ATOM 960 N N . TRP A 1 117 ? 2.777 -3.729 -27.380 1.00 90.25 117 TRP A N 1
ATOM 961 C CA . TRP A 1 117 ? 2.598 -2.493 -28.131 1.00 90.25 117 TRP A CA 1
ATOM 962 C C . TRP A 1 117 ? 2.722 -2.775 -29.620 1.00 90.25 117 TRP A C 1
ATOM 964 O O . TRP A 1 117 ? 3.746 -3.317 -30.042 1.00 90.25 117 TRP A O 1
ATOM 974 N N . ALA A 1 118 ? 1.743 -2.344 -30.407 1.00 93.25 118 ALA A N 1
ATOM 975 C CA . ALA A 1 118 ? 1.888 -2.331 -31.856 1.00 93.25 118 ALA A CA 1
ATOM 976 C C . ALA A 1 118 ? 2.948 -1.290 -32.288 1.00 93.25 118 ALA A C 1
ATOM 978 O O . ALA A 1 118 ? 3.225 -0.328 -31.547 1.00 93.25 118 ALA A O 1
ATOM 979 N N . PRO A 1 119 ? 3.552 -1.434 -33.483 1.00 93.81 119 PRO A N 1
ATOM 980 C CA . PRO A 1 119 ? 4.445 -0.420 -34.037 1.00 93.81 119 PRO A CA 1
ATOM 981 C C . PRO A 1 119 ? 3.794 0.974 -34.011 1.00 93.81 119 PRO A C 1
ATOM 983 O O . PRO A 1 119 ? 2.649 1.159 -34.409 1.00 93.81 119 PRO A O 1
ATOM 986 N N . GLY A 1 120 ? 4.498 1.970 -33.464 1.00 93.62 120 GLY A N 1
ATOM 987 C CA . GLY A 1 120 ? 4.003 3.352 -33.355 1.00 93.62 120 GLY A CA 1
ATOM 988 C C . GLY A 1 120 ? 2.972 3.622 -32.246 1.00 93.62 120 GLY A C 1
ATOM 989 O O . GLY A 1 120 ? 2.842 4.767 -31.810 1.00 93.62 120 GLY A O 1
ATOM 990 N N . GLU A 1 121 ? 2.308 2.605 -31.693 1.00 95.12 121 GLU A N 1
ATOM 991 C CA . GLU A 1 121 ? 1.295 2.770 -30.639 1.00 95.12 121 GLU A CA 1
ATOM 992 C C . GLU A 1 121 ? 1.879 3.421 -29.377 1.00 95.12 121 GLU A C 1
ATOM 994 O O . GLU A 1 121 ? 1.278 4.309 -28.770 1.00 95.12 121 GLU A O 1
ATOM 999 N N . ARG A 1 122 ? 3.117 3.059 -29.028 1.00 94.50 122 ARG A N 1
ATOM 1000 C CA . ARG A 1 122 ? 3.828 3.669 -27.900 1.00 94.50 122 ARG A CA 1
ATOM 1001 C C . ARG A 1 122 ? 4.011 5.182 -28.070 1.00 94.50 122 ARG A C 1
ATOM 1003 O O . ARG A 1 122 ? 3.930 5.908 -27.085 1.00 94.50 122 ARG A O 1
ATOM 1010 N N . ARG A 1 123 ? 4.223 5.672 -29.300 1.00 96.00 123 ARG A N 1
ATOM 1011 C CA . ARG A 1 123 ? 4.328 7.118 -29.572 1.00 96.00 123 ARG A CA 1
ATOM 1012 C C . ARG A 1 123 ? 2.982 7.811 -29.359 1.00 96.00 123 ARG A C 1
ATOM 1014 O O . ARG A 1 123 ? 2.950 8.871 -28.737 1.00 96.00 123 ARG A O 1
ATOM 1021 N N . LYS A 1 124 ? 1.881 7.185 -29.798 1.00 97.25 124 LYS A N 1
ATOM 1022 C CA . LYS A 1 124 ? 0.512 7.669 -29.537 1.00 97.25 124 LYS A CA 1
ATOM 1023 C C . LYS A 1 124 ? 0.238 7.749 -28.034 1.00 97.25 124 LYS A C 1
ATOM 1025 O O . LYS A 1 124 ? -0.276 8.756 -27.558 1.00 97.25 124 LYS A O 1
ATOM 1030 N N . PHE A 1 125 ? 0.663 6.738 -27.276 1.00 97.25 125 PHE A N 1
ATOM 1031 C CA . PHE A 1 125 ? 0.550 6.750 -25.820 1.00 97.25 125 PHE A CA 1
ATOM 1032 C C . PHE A 1 125 ? 1.360 7.876 -25.177 1.00 97.25 125 PHE A C 1
ATOM 1034 O O . PHE A 1 125 ? 0.851 8.582 -24.313 1.00 97.25 125 PHE A O 1
ATOM 1041 N N . ASP A 1 126 ? 2.601 8.097 -25.609 1.00 97.38 126 ASP A N 1
ATOM 1042 C CA . ASP A 1 126 ? 3.421 9.187 -25.077 1.00 97.38 126 ASP A CA 1
ATOM 1043 C C . ASP A 1 126 ? 2.807 10.566 -25.368 1.00 97.38 126 ASP A C 1
ATOM 1045 O O . ASP A 1 126 ? 2.836 11.448 -24.509 1.00 97.38 126 ASP A O 1
ATOM 1049 N N . ALA A 1 127 ? 2.237 10.763 -26.562 1.00 97.44 127 ALA A N 1
ATOM 1050 C CA . ALA A 1 127 ? 1.497 11.977 -26.906 1.00 97.44 127 ALA A CA 1
ATOM 1051 C C . ALA A 1 127 ? 0.253 12.145 -26.018 1.00 97.44 127 ALA A C 1
ATOM 1053 O O . ALA A 1 127 ? 0.038 13.214 -25.442 1.00 97.44 127 ALA A O 1
ATOM 1054 N N . TYR A 1 128 ? -0.502 11.062 -25.816 1.00 97.75 128 TYR A N 1
ATOM 1055 C CA . TYR A 1 128 ? -1.652 11.035 -24.916 1.00 97.75 128 TYR A CA 1
ATOM 1056 C C . TYR A 1 128 ? -1.261 11.415 -23.484 1.00 97.75 128 TYR A C 1
ATOM 1058 O O . TYR A 1 128 ? -1.906 12.254 -22.857 1.00 97.75 128 TYR A O 1
ATOM 1066 N N . LEU A 1 129 ? -0.166 10.850 -22.966 1.00 96.81 129 LEU A N 1
ATOM 1067 C CA . LEU A 1 129 ? 0.317 11.164 -21.627 1.00 96.81 129 LEU A CA 1
ATOM 1068 C C . LEU A 1 129 ? 0.664 12.643 -21.474 1.00 96.81 129 LEU A C 1
ATOM 1070 O O . LEU A 1 129 ? 0.322 13.224 -20.445 1.00 96.81 129 LEU A O 1
ATOM 1074 N N . ARG A 1 130 ? 1.303 13.267 -22.467 1.00 96.12 130 ARG A N 1
ATOM 1075 C CA . ARG A 1 130 ? 1.620 14.703 -22.412 1.00 96.12 130 ARG A CA 1
ATOM 1076 C C . ARG A 1 130 ? 0.358 15.562 -22.326 1.00 96.12 130 ARG A C 1
ATOM 1078 O O . ARG A 1 130 ? 0.327 16.491 -21.527 1.00 96.12 130 ARG A O 1
ATOM 1085 N N . LYS A 1 131 ? -0.686 15.205 -23.079 1.00 96.00 131 LYS A N 1
ATOM 1086 C CA . LYS A 1 131 ? -1.964 15.932 -23.094 1.00 96.00 131 LYS A CA 1
ATOM 1087 C C . LYS A 1 131 ? -2.784 15.718 -21.815 1.00 96.00 131 LYS A C 1
ATOM 1089 O O . LYS A 1 131 ? -3.330 16.669 -21.269 1.00 96.00 131 LYS A O 1
ATOM 1094 N N . HIS A 1 132 ? -2.848 14.486 -21.306 1.00 94.31 132 HIS A N 1
ATOM 1095 C CA . HIS A 1 132 ? -3.843 14.101 -20.296 1.00 94.31 132 HIS A CA 1
ATOM 1096 C C . HIS A 1 132 ? -3.295 13.862 -18.882 1.00 94.31 132 HIS A C 1
ATOM 1098 O O . HIS A 1 132 ? -4.083 13.795 -17.939 1.00 94.31 132 HIS A O 1
ATOM 1104 N N . SER A 1 133 ? -1.973 13.795 -18.669 1.00 91.62 133 SER A N 1
ATOM 1105 C CA . SER A 1 133 ? -1.408 13.568 -17.317 1.00 91.62 133 SER A CA 1
ATOM 1106 C C . SER A 1 133 ? -1.707 14.696 -16.321 1.00 91.62 133 SER A C 1
ATOM 1108 O O . SER A 1 133 ? -1.533 14.512 -15.118 1.00 91.62 133 SER A O 1
ATOM 1110 N N . GLY A 1 134 ? -2.129 15.870 -16.805 1.00 87.50 134 GLY A N 1
ATOM 1111 C CA . GLY A 1 134 ? -2.582 16.984 -15.971 1.00 87.50 134 GLY A CA 1
ATOM 1112 C C . GLY A 1 134 ? -4.033 16.877 -15.500 1.00 87.50 134 GLY A C 1
ATOM 1113 O O . GLY A 1 134 ? -4.375 17.546 -14.536 1.00 87.50 134 GLY A O 1
ATOM 1114 N N . ALA A 1 135 ? -4.861 16.046 -16.133 1.00 87.88 135 ALA A N 1
ATOM 1115 C CA . ALA A 1 135 ? -6.286 15.916 -15.817 1.00 87.88 135 ALA A CA 1
ATOM 1116 C C . ALA A 1 135 ? -6.648 14.520 -15.285 1.00 87.88 135 ALA A C 1
ATOM 1118 O O . ALA A 1 135 ? -7.553 14.381 -14.468 1.00 87.88 135 ALA A O 1
ATOM 1119 N N . MET A 1 136 ? -5.922 13.483 -15.711 1.00 90.06 136 MET A N 1
ATOM 1120 C CA . MET A 1 136 ? -6.251 12.088 -15.419 1.00 90.06 136 MET A CA 1
ATOM 1121 C C . MET A 1 136 ? -5.225 11.414 -14.507 1.00 90.06 136 MET A C 1
ATOM 1123 O O . MET A 1 136 ? -4.021 11.678 -14.558 1.00 90.06 136 MET A O 1
ATOM 1127 N N . THR A 1 137 ? -5.707 10.472 -13.698 1.00 87.38 137 THR A N 1
ATOM 1128 C CA . THR A 1 137 ? -4.860 9.614 -12.860 1.00 87.38 137 THR A CA 1
ATOM 1129 C C . THR A 1 137 ? -4.154 8.526 -13.669 1.00 87.38 137 THR A C 1
ATOM 1131 O O . THR A 1 137 ? -4.671 8.085 -14.698 1.00 87.38 137 THR A O 1
ATOM 1134 N N . PRO A 1 138 ? -3.016 8.000 -13.180 1.00 92.62 138 PRO A N 1
ATOM 1135 C CA . PRO A 1 138 ? -2.395 6.818 -13.771 1.00 92.62 138 PRO A CA 1
ATOM 1136 C C . PRO A 1 138 ? -3.335 5.605 -13.841 1.00 92.62 138 PRO A C 1
ATOM 1138 O O . PRO A 1 138 ? -3.205 4.792 -14.749 1.00 92.62 138 PRO A O 1
ATOM 1141 N N . GLU A 1 139 ? -4.278 5.473 -12.904 1.00 90.94 139 GLU A N 1
ATOM 1142 C CA . GLU A 1 139 ? -5.317 4.439 -12.900 1.00 90.94 139 GLU A CA 1
ATOM 1143 C C . GLU A 1 139 ? -6.344 4.627 -14.027 1.00 90.94 139 GLU A C 1
ATOM 1145 O O . GLU A 1 139 ? -6.626 3.676 -14.753 1.00 90.94 139 GLU A O 1
ATOM 1150 N N . GLN A 1 140 ? -6.869 5.843 -14.218 1.00 91.56 140 GLN A N 1
ATOM 1151 C CA . GLN A 1 140 ? -7.819 6.148 -15.299 1.00 91.56 140 GLN A CA 1
ATOM 1152 C C . GLN A 1 140 ? -7.163 6.007 -16.673 1.00 91.56 140 GLN A C 1
ATOM 1154 O O . GLN A 1 140 ? -7.715 5.364 -17.561 1.00 91.56 140 GLN A O 1
ATOM 1159 N N . ILE A 1 141 ? -5.953 6.553 -16.831 1.00 95.00 141 ILE A N 1
ATOM 1160 C CA . ILE A 1 141 ? -5.161 6.391 -18.056 1.00 95.00 141 ILE A CA 1
ATOM 1161 C C . ILE A 1 141 ? -4.871 4.906 -18.295 1.00 95.00 141 ILE A C 1
ATOM 1163 O O . ILE A 1 141 ? -4.964 4.433 -19.424 1.00 95.00 141 ILE A O 1
ATOM 1167 N N . GLY A 1 142 ? -4.536 4.169 -17.232 1.00 94.38 142 GLY A N 1
ATOM 1168 C CA . GLY A 1 142 ? -4.310 2.731 -17.289 1.00 94.38 142 GLY A CA 1
ATOM 1169 C C . GLY A 1 142 ? -5.538 1.977 -17.786 1.00 94.38 142 GLY A C 1
ATOM 1170 O O . GLY A 1 142 ? -5.423 1.177 -18.704 1.00 94.38 142 GLY A O 1
ATOM 1171 N N . THR A 1 143 ? -6.714 2.301 -17.254 1.00 93.69 143 THR A N 1
ATOM 1172 C CA . THR A 1 143 ? -7.992 1.708 -17.675 1.00 93.69 143 THR A CA 1
ATOM 1173 C C . THR A 1 143 ? -8.272 1.995 -19.152 1.00 93.69 143 THR A C 1
ATOM 1175 O O . THR A 1 143 ? -8.520 1.066 -19.910 1.00 93.69 143 THR A O 1
ATOM 1178 N N . HIS A 1 144 ? -8.116 3.250 -19.589 1.00 95.19 144 HIS A N 1
ATOM 1179 C CA . HIS A 1 144 ? -8.320 3.652 -20.986 1.00 95.19 144 HIS A CA 1
ATOM 1180 C C . HIS A 1 144 ? -7.365 2.946 -21.967 1.00 95.19 144 HIS A C 1
ATOM 1182 O O . HIS A 1 144 ? -7.718 2.686 -23.110 1.00 95.19 144 HIS A O 1
ATOM 1188 N N . TRP A 1 145 ? -6.132 2.650 -21.546 1.00 94.69 145 TRP A N 1
ATOM 1189 C CA . TRP A 1 145 ? -5.107 2.060 -22.416 1.00 94.69 145 TRP A CA 1
ATOM 1190 C C . TRP A 1 145 ? -4.892 0.555 -22.221 1.00 94.69 145 TRP A C 1
ATOM 1192 O O . TRP A 1 145 ? -4.015 -0.005 -22.887 1.00 94.69 145 TRP A O 1
ATOM 1202 N N . GLY A 1 146 ? -5.637 -0.096 -21.321 1.00 92.75 146 GLY A N 1
ATOM 1203 C CA . GLY A 1 146 ? -5.414 -1.499 -20.952 1.00 92.75 146 GLY A CA 1
ATOM 1204 C C . GLY A 1 146 ? -4.045 -1.726 -20.297 1.00 92.75 146 GLY A C 1
ATOM 1205 O O . GLY A 1 146 ? -3.344 -2.693 -20.589 1.00 92.75 146 GLY A O 1
ATOM 1206 N N . LEU A 1 147 ? -3.601 -0.791 -19.457 1.00 93.75 147 LEU A N 1
ATOM 1207 C CA . LEU A 1 147 ? -2.292 -0.796 -18.810 1.00 93.75 147 LEU A CA 1
ATOM 1208 C C . LEU A 1 147 ? -2.407 -0.799 -17.292 1.00 93.75 147 LEU A C 1
ATOM 1210 O O . LEU A 1 147 ? -3.189 -0.068 -16.690 1.00 93.75 147 LEU A O 1
ATOM 1214 N N . ALA A 1 148 ? -1.498 -1.527 -16.646 1.00 91.19 148 ALA A N 1
ATOM 1215 C CA . ALA A 1 148 ? -1.317 -1.407 -15.209 1.00 91.19 148 ALA A CA 1
ATOM 1216 C C . ALA A 1 148 ? -0.886 0.021 -14.828 1.00 91.19 148 ALA A C 1
ATOM 1218 O O . ALA A 1 148 ? 0.033 0.588 -15.431 1.00 91.19 148 ALA A O 1
ATOM 1219 N N . ARG A 1 149 ? -1.465 0.553 -13.745 1.00 93.31 149 ARG A N 1
ATOM 1220 C CA . ARG A 1 149 ? -1.125 1.858 -13.144 1.00 93.31 149 ARG A CA 1
ATOM 1221 C C . ARG A 1 149 ? 0.387 2.093 -13.030 1.00 93.31 149 ARG A C 1
ATOM 1223 O O . ARG A 1 149 ? 0.878 3.178 -13.330 1.00 93.31 149 ARG A O 1
ATOM 1230 N N . SER A 1 150 ? 1.134 1.084 -12.581 1.00 92.38 150 SER A N 1
ATOM 1231 C CA . SER A 1 150 ? 2.589 1.168 -12.401 1.00 92.38 150 SER A CA 1
ATOM 1232 C C . SER A 1 150 ? 3.332 1.422 -13.715 1.00 92.38 150 SER A C 1
ATOM 1234 O O . SER A 1 150 ? 4.321 2.153 -13.726 1.00 92.38 150 SER A O 1
ATOM 1236 N N . THR A 1 151 ? 2.835 0.882 -14.829 1.00 92.81 151 THR A N 1
ATOM 1237 C CA . THR A 1 151 ? 3.400 1.103 -16.166 1.00 92.81 151 THR A CA 1
ATOM 1238 C C . THR A 1 151 ? 3.212 2.550 -16.601 1.00 92.81 151 THR A C 1
ATOM 1240 O O . THR A 1 151 ? 4.171 3.179 -17.050 1.00 92.81 151 THR A O 1
ATOM 1243 N N . VAL A 1 152 ? 2.011 3.099 -16.398 1.00 95.12 152 VAL A N 1
ATOM 1244 C CA . VAL A 1 152 ? 1.702 4.506 -16.689 1.00 95.12 152 VAL A CA 1
ATOM 1245 C C . VAL A 1 152 ? 2.580 5.435 -15.851 1.00 95.12 152 VAL A C 1
ATOM 1247 O O . VAL A 1 152 ? 3.274 6.291 -16.394 1.00 95.12 152 VAL A O 1
ATOM 1250 N N . ALA A 1 153 ? 2.633 5.213 -14.534 1.00 94.06 153 ALA A N 1
ATOM 1251 C CA . ALA A 1 153 ? 3.420 6.033 -13.614 1.00 94.06 153 ALA A CA 1
ATOM 1252 C C . ALA A 1 153 ? 4.928 5.986 -13.921 1.00 94.06 153 ALA A C 1
ATOM 1254 O O . ALA A 1 153 ? 5.616 7.011 -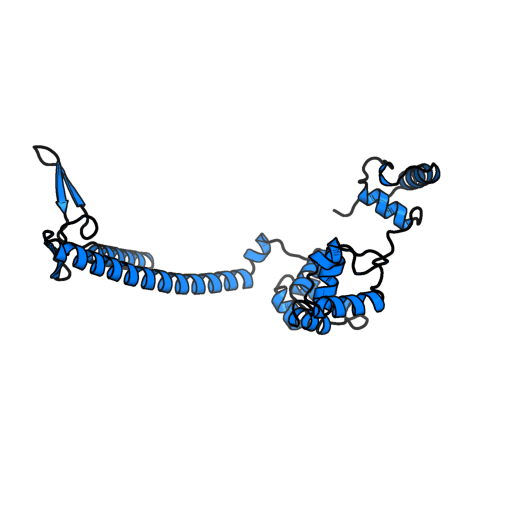13.844 1.00 94.06 153 ALA A O 1
ATOM 1255 N N . ARG A 1 154 ? 5.452 4.810 -14.302 1.00 94.25 154 ARG A N 1
ATOM 1256 C CA . ARG A 1 154 ? 6.839 4.678 -14.761 1.00 94.25 154 ARG A CA 1
ATOM 1257 C C . ARG A 1 154 ? 7.063 5.510 -16.019 1.00 94.25 154 ARG A C 1
ATOM 1259 O O . ARG A 1 154 ? 8.015 6.280 -16.058 1.00 94.25 154 ARG A O 1
ATOM 1266 N N . ARG A 1 155 ? 6.164 5.423 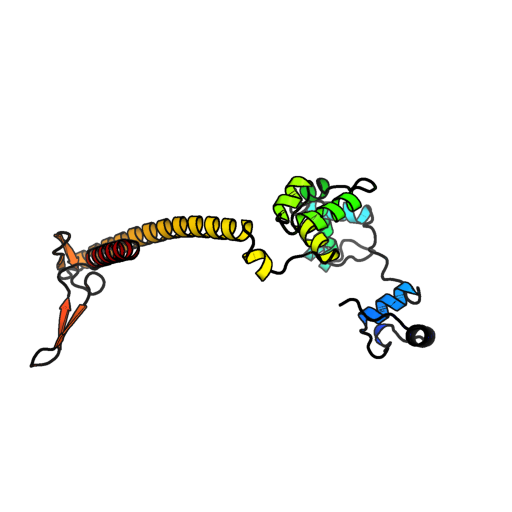-17.005 1.00 95.06 155 ARG A N 1
ATOM 1267 C CA . ARG A 1 155 ? 6.303 6.177 -18.256 1.00 95.06 155 ARG A CA 1
ATOM 1268 C C . ARG A 1 155 ? 6.206 7.688 -18.050 1.00 95.06 155 ARG A C 1
ATOM 1270 O O . ARG A 1 155 ? 6.997 8.421 -18.627 1.00 95.06 155 ARG A O 1
ATOM 1277 N N . GLN A 1 156 ? 5.320 8.156 -17.173 1.00 95.12 156 GLN A N 1
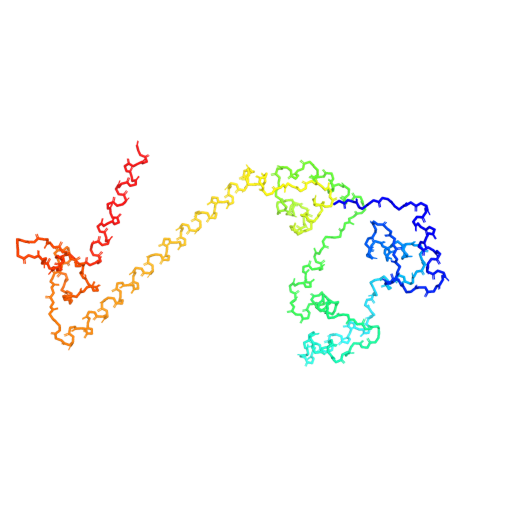ATOM 1278 C CA . GLN A 1 156 ? 5.252 9.570 -16.785 1.00 95.12 156 GLN A CA 1
ATOM 1279 C C . GLN A 1 156 ? 6.553 10.061 -16.140 1.00 95.12 156 GLN A C 1
ATOM 1281 O O . GLN A 1 156 ? 6.974 11.187 -16.384 1.00 95.12 156 GLN A O 1
ATOM 1286 N N . THR A 1 157 ? 7.203 9.210 -15.339 1.00 93.44 157 THR A N 1
ATOM 1287 C CA . THR A 1 157 ? 8.525 9.510 -14.765 1.00 93.44 157 THR A CA 1
ATOM 1288 C C . THR A 1 157 ? 9.586 9.606 -15.857 1.00 93.44 157 THR A C 1
ATOM 1290 O O . THR A 1 157 ? 10.330 10.578 -15.892 1.00 93.44 157 THR A O 1
ATOM 1293 N N . GLU A 1 158 ? 9.631 8.625 -16.765 1.00 93.06 158 GLU A N 1
ATOM 1294 C CA . GLU A 1 158 ? 10.571 8.607 -17.896 1.00 93.06 158 GLU A CA 1
ATOM 1295 C C . GLU A 1 158 ? 10.418 9.835 -18.808 1.00 93.06 158 GLU A C 1
ATOM 1297 O O . GLU A 1 158 ? 11.408 10.332 -19.332 1.00 93.06 158 GLU A O 1
ATOM 1302 N N . LEU A 1 159 ? 9.188 10.325 -18.989 1.00 94.38 159 LEU A N 1
ATOM 1303 C CA . LEU A 1 159 ? 8.881 11.507 -19.797 1.00 94.38 159 LEU A CA 1
ATOM 1304 C C . LEU A 1 159 ? 9.032 12.834 -19.032 1.00 94.38 159 LEU A C 1
ATOM 1306 O O . LEU A 1 159 ? 8.832 13.887 -19.627 1.00 94.38 159 LEU A O 1
ATOM 1310 N N . GLY A 1 160 ? 9.330 12.809 -17.728 1.00 93.88 160 GLY A N 1
ATOM 1311 C CA . GLY A 1 160 ? 9.450 14.020 -16.905 1.00 93.88 160 GLY A CA 1
ATOM 1312 C C . GLY A 1 160 ? 8.130 14.763 -16.649 1.00 93.88 160 GLY A C 1
ATOM 1313 O O . GLY A 1 160 ? 8.142 15.887 -16.167 1.00 93.88 160 GLY A O 1
ATOM 1314 N N . ILE A 1 161 ? 6.983 14.145 -16.939 1.00 94.19 161 ILE A N 1
ATOM 1315 C CA . ILE A 1 161 ? 5.640 14.756 -16.826 1.00 94.19 161 ILE A CA 1
ATOM 1316 C C . ILE A 1 161 ? 4.912 14.376 -15.529 1.00 94.19 161 ILE A C 1
ATOM 1318 O O . ILE A 1 161 ? 3.743 14.713 -15.329 1.00 94.19 161 ILE A O 1
ATOM 1322 N N . LYS A 1 162 ? 5.569 13.614 -14.650 1.00 91.44 162 LYS A N 1
ATOM 1323 C CA . LYS A 1 162 ? 4.986 13.184 -13.380 1.00 91.44 162 LYS A CA 1
ATOM 1324 C C . LYS A 1 162 ? 4.802 14.390 -12.458 1.00 91.44 162 LYS A C 1
ATOM 1326 O O . LYS A 1 162 ? 5.770 15.026 -12.053 1.00 91.44 162 LYS A O 1
ATOM 1331 N N . ARG A 1 163 ? 3.553 14.658 -12.079 1.00 87.00 163 ARG A N 1
ATOM 1332 C CA . ARG A 1 163 ? 3.206 15.713 -11.119 1.00 87.00 163 ARG A CA 1
ATOM 1333 C C . ARG A 1 163 ? 3.755 15.399 -9.729 1.00 87.00 163 ARG A C 1
ATOM 1335 O O . ARG A 1 163 ? 3.809 14.238 -9.310 1.00 87.00 163 ARG A O 1
ATOM 1342 N N . THR A 1 164 ? 4.131 16.444 -8.998 1.00 87.81 164 THR A N 1
ATOM 1343 C CA . THR A 1 164 ? 4.565 16.305 -7.603 1.00 87.81 164 THR A CA 1
ATOM 1344 C C . THR A 1 164 ? 3.385 15.924 -6.711 1.00 87.81 164 THR A C 1
ATOM 1346 O O . THR A 1 164 ? 2.221 16.144 -7.055 1.00 87.81 164 THR A O 1
ATOM 1349 N N . ARG A 1 165 ? 3.664 15.379 -5.521 1.00 85.25 165 ARG A N 1
ATOM 1350 C CA . ARG A 1 165 ? 2.611 15.045 -4.548 1.00 85.25 165 ARG A CA 1
ATOM 1351 C C . ARG A 1 165 ? 1.753 16.265 -4.194 1.00 85.25 165 ARG A C 1
ATOM 1353 O O . ARG A 1 165 ? 0.536 16.138 -4.126 1.00 85.25 165 ARG A O 1
ATOM 1360 N N . ALA A 1 166 ? 2.371 17.431 -4.003 1.00 89.12 166 ALA A N 1
ATOM 1361 C CA . ALA A 1 166 ? 1.663 18.669 -3.680 1.00 89.12 166 ALA A CA 1
ATOM 1362 C C . ALA A 1 166 ? 0.702 19.093 -4.802 1.00 89.12 166 ALA A C 1
ATOM 1364 O O . ALA A 1 166 ? -0.441 19.448 -4.530 1.00 89.12 166 ALA A O 1
ATOM 1365 N N . GLN A 1 167 ? 1.136 18.990 -6.063 1.00 88.19 167 GLN A N 1
ATOM 1366 C CA . GLN A 1 167 ? 0.279 19.254 -7.222 1.00 88.19 167 GLN A CA 1
ATOM 1367 C C . GLN A 1 167 ? -0.881 18.258 -7.291 1.00 88.19 167 GLN A C 1
ATOM 1369 O O . GLN A 1 167 ? -2.026 18.671 -7.427 1.00 88.19 167 GLN A O 1
ATOM 1374 N N . VAL A 1 168 ? -0.599 16.963 -7.112 1.00 86.25 168 VAL A N 1
ATOM 1375 C CA . VAL A 1 168 ? -1.614 15.900 -7.093 1.00 86.25 168 VAL A CA 1
ATOM 1376 C C . VAL A 1 168 ? -2.690 16.156 -6.040 1.00 86.25 168 VAL A C 1
ATOM 1378 O O . VAL A 1 168 ? -3.870 16.010 -6.336 1.00 86.25 168 VAL A O 1
ATOM 1381 N N . LEU A 1 169 ? -2.316 16.590 -4.834 1.00 86.06 169 LEU A N 1
ATOM 1382 C CA . LEU A 1 169 ? -3.272 16.850 -3.751 1.00 86.06 169 LEU A CA 1
ATOM 1383 C C . LEU A 1 169 ? -4.265 17.978 -4.063 1.00 86.06 169 LEU A C 1
ATOM 1385 O O . LEU A 1 169 ? -5.381 17.957 -3.535 1.00 86.06 169 LEU A O 1
ATOM 1389 N N . LYS A 1 170 ? -3.877 18.936 -4.915 1.00 88.56 170 LYS A N 1
ATOM 1390 C CA . LYS A 1 170 ? -4.744 20.029 -5.381 1.00 88.56 170 LYS A CA 1
ATOM 1391 C C . LYS A 1 170 ? -5.715 19.583 -6.481 1.00 88.56 170 LYS A C 1
ATOM 1393 O O . LYS A 1 170 ? -6.722 20.246 -6.708 1.00 88.56 170 LYS A O 1
ATOM 1398 N N . MET A 1 171 ? -5.452 18.452 -7.137 1.00 85.62 171 MET A N 1
ATOM 1399 C CA . MET A 1 171 ? -6.303 17.941 -8.212 1.00 85.62 171 MET A CA 1
ATOM 1400 C C . MET A 1 171 ? -7.664 17.493 -7.674 1.00 85.62 171 MET A C 1
ATOM 1402 O O . MET A 1 171 ? -7.778 16.956 -6.569 1.00 85.62 171 MET A O 1
ATOM 1406 N N . GLU A 1 172 ? -8.705 17.683 -8.481 1.00 85.56 172 GLU A N 1
ATOM 1407 C CA . GLU A 1 172 ? -10.089 17.346 -8.138 1.00 85.56 172 GLU A CA 1
ATOM 1408 C C . GLU A 1 172 ? -10.258 15.876 -7.746 1.00 85.56 172 GLU A C 1
ATOM 1410 O O . GLU A 1 172 ? -10.761 15.577 -6.666 1.00 85.56 172 GLU A O 1
ATOM 1415 N N . TYR A 1 173 ? -9.699 14.945 -8.523 1.00 81.19 173 TYR A N 1
ATOM 1416 C CA . TYR A 1 173 ? -9.778 13.527 -8.171 1.00 81.19 173 TYR A CA 1
ATOM 1417 C C . TYR A 1 173 ? -9.144 13.223 -6.803 1.00 81.19 173 TYR A C 1
ATOM 1419 O O . TYR A 1 173 ? -9.607 12.337 -6.085 1.00 81.19 173 TYR A O 1
ATOM 1427 N N . SER A 1 174 ? -8.063 13.921 -6.422 1.00 85.06 174 SER A N 1
ATOM 1428 C CA . SER A 1 174 ? -7.397 13.683 -5.140 1.00 85.06 174 SER A CA 1
ATOM 1429 C C . SER A 1 174 ? -8.208 14.264 -3.990 1.00 85.06 174 SER A C 1
ATOM 1431 O O . SER A 1 174 ? -8.098 13.765 -2.868 1.00 85.06 174 SER A O 1
ATOM 1433 N N . ARG A 1 175 ? -9.009 15.305 -4.236 1.00 87.38 175 ARG A N 1
ATOM 1434 C CA . ARG A 1 175 ? -10.030 15.779 -3.296 1.00 87.38 175 ARG A CA 1
ATOM 1435 C C . ARG A 1 175 ? -11.123 14.718 -3.146 1.00 87.38 175 ARG A C 1
ATOM 1437 O O . ARG A 1 175 ? -11.299 14.220 -2.039 1.00 87.38 175 ARG A O 1
ATOM 1444 N N . ASN A 1 176 ? -11.696 14.238 -4.249 1.00 87.38 176 ASN A N 1
ATOM 1445 C CA . ASN A 1 176 ? -12.767 13.231 -4.239 1.00 87.38 176 ASN A CA 1
ATOM 1446 C C . ASN A 1 176 ? -12.328 11.914 -3.576 1.00 87.38 176 ASN A C 1
ATOM 1448 O O . ASN A 1 176 ? -13.045 11.349 -2.754 1.00 87.38 176 ASN A O 1
ATOM 1452 N N . LYS A 1 177 ? -11.103 11.442 -3.846 1.00 85.44 177 LYS A N 1
ATOM 1453 C CA . LYS A 1 177 ? -10.546 10.232 -3.217 1.00 85.44 177 LYS A CA 1
ATOM 1454 C C . LYS A 1 177 ? -10.321 10.404 -1.714 1.00 85.44 177 LYS A C 1
ATOM 1456 O O . LYS A 1 177 ? -10.532 9.451 -0.962 1.00 85.44 177 LYS A O 1
ATOM 1461 N N . ARG A 1 178 ? -9.879 11.589 -1.271 1.00 88.94 178 ARG A N 1
ATOM 1462 C CA . ARG A 1 178 ? -9.748 11.908 0.160 1.00 88.94 178 ARG A CA 1
ATOM 1463 C C . ARG A 1 178 ? -11.112 11.951 0.828 1.00 88.94 178 ARG A C 1
ATOM 1465 O O . ARG A 1 178 ? -11.245 11.391 1.908 1.00 88.94 178 ARG A O 1
ATOM 1472 N N . GLU A 1 179 ? -12.106 12.530 0.171 1.00 91.50 179 GLU A N 1
ATOM 1473 C CA . GLU A 1 179 ? -13.460 12.611 0.708 1.00 91.50 179 GLU A CA 1
ATOM 1474 C C . GLU A 1 179 ? -14.106 11.228 0.822 1.00 91.50 179 GLU A C 1
ATOM 1476 O O . GLU A 1 179 ? -14.511 10.816 1.904 1.00 91.50 179 GLU A O 1
ATOM 1481 N N . ALA A 1 180 ? -14.041 10.411 -0.231 1.00 90.06 180 ALA A N 1
ATOM 1482 C CA . ALA A 1 180 ? -14.494 9.021 -0.176 1.00 90.06 180 ALA A CA 1
ATOM 1483 C C . ALA A 1 180 ? -13.749 8.195 0.893 1.00 90.06 180 ALA A C 1
ATOM 1485 O O . ALA A 1 180 ? -14.321 7.311 1.535 1.00 90.06 180 ALA A O 1
ATOM 1486 N N . ALA A 1 181 ? -12.454 8.452 1.107 1.00 91.50 181 ALA A N 1
ATOM 1487 C CA . ALA A 1 181 ? -11.703 7.828 2.195 1.00 91.50 181 ALA A CA 1
ATOM 1488 C C . ALA A 1 181 ? -12.174 8.314 3.576 1.00 91.50 181 ALA A C 1
ATOM 1490 O O . ALA A 1 181 ? -12.338 7.484 4.467 1.00 91.50 181 ALA A O 1
ATOM 1491 N N . ARG A 1 182 ? -12.443 9.614 3.745 1.00 93.06 182 ARG A N 1
ATOM 1492 C CA . ARG A 1 182 ? -12.990 10.199 4.978 1.00 93.06 182 ARG A CA 1
ATOM 1493 C C . ARG A 1 182 ? -14.363 9.637 5.307 1.00 93.06 182 ARG A C 1
ATOM 1495 O O . ARG A 1 182 ? -14.561 9.206 6.436 1.00 93.06 182 ARG A O 1
ATOM 1502 N N . VAL A 1 183 ? -15.269 9.553 4.335 1.00 93.44 183 VAL A N 1
ATOM 1503 C CA . VAL A 1 183 ? -16.605 8.960 4.512 1.00 93.44 183 VAL A CA 1
ATOM 1504 C C . VAL A 1 183 ? -16.494 7.502 4.961 1.00 93.44 183 VAL A C 1
ATOM 1506 O O . VAL A 1 183 ? -17.102 7.112 5.959 1.00 93.44 183 VAL A O 1
ATOM 1509 N N . ARG A 1 184 ? -15.656 6.699 4.290 1.00 92.69 184 ARG A N 1
ATOM 1510 C CA . ARG A 1 184 ? -15.416 5.299 4.684 1.00 92.69 184 ARG A CA 1
ATOM 1511 C C . ARG A 1 184 ? -14.817 5.183 6.082 1.00 92.69 184 ARG A C 1
ATOM 1513 O O . ARG A 1 184 ? -15.264 4.345 6.861 1.00 92.69 184 ARG A O 1
ATOM 1520 N N . LEU A 1 185 ? -13.837 6.023 6.412 1.00 91.44 185 LEU A N 1
ATOM 1521 C CA . LEU A 1 185 ? -13.208 6.035 7.730 1.00 91.44 185 LEU A CA 1
ATOM 1522 C C . LEU A 1 185 ? -14.200 6.462 8.814 1.00 91.44 185 LEU A C 1
ATOM 1524 O O . LEU A 1 185 ? -14.259 5.824 9.857 1.00 91.44 185 LEU A O 1
ATOM 1528 N N . ARG A 1 186 ? -15.024 7.482 8.556 1.00 91.94 186 ARG A N 1
ATOM 1529 C CA . ARG A 1 186 ? -16.088 7.930 9.460 1.00 91.94 186 ARG A CA 1
ATOM 1530 C C . ARG A 1 186 ? -17.076 6.800 9.722 1.00 91.94 186 ARG A C 1
ATOM 1532 O O . ARG A 1 186 ? -17.343 6.510 10.881 1.00 91.94 186 ARG A O 1
ATOM 1539 N N . LYS A 1 187 ? -17.551 6.114 8.676 1.00 91.50 187 LYS A N 1
ATOM 1540 C CA . LYS A 1 187 ? -18.441 4.949 8.812 1.00 91.50 187 LYS A CA 1
ATOM 1541 C C . LYS A 1 187 ? -17.787 3.842 9.644 1.00 91.50 187 LYS A C 1
ATOM 1543 O O . LYS A 1 187 ? -18.380 3.391 10.617 1.00 91.50 187 LYS A O 1
ATOM 1548 N N . ARG A 1 188 ? -16.545 3.465 9.321 1.00 91.88 188 ARG A N 1
ATOM 1549 C CA . ARG A 1 188 ? -15.792 2.438 10.060 1.00 91.88 188 ARG A CA 1
ATOM 1550 C C . ARG A 1 188 ? -15.587 2.817 11.526 1.00 91.88 188 ARG A C 1
ATOM 1552 O O . ARG A 1 188 ? -15.798 1.984 12.397 1.00 91.88 188 ARG A O 1
ATOM 1559 N N . ASN A 1 189 ? -15.211 4.063 11.800 1.00 93.19 189 ASN A N 1
ATOM 1560 C CA . ASN A 1 189 ? -15.015 4.558 13.158 1.00 93.19 189 ASN A CA 1
ATOM 1561 C C . ASN A 1 189 ? -16.332 4.563 13.938 1.00 93.19 189 ASN A C 1
ATOM 1563 O O . ASN A 1 189 ? -16.340 4.175 15.098 1.00 93.19 189 ASN A O 1
ATOM 1567 N N . LEU A 1 190 ? -17.447 4.962 13.318 1.00 91.00 190 LEU A N 1
ATOM 1568 C CA . LEU A 1 190 ? -18.763 4.919 13.959 1.00 91.00 190 LEU A CA 1
ATOM 1569 C C . LEU A 1 190 ? -19.150 3.495 14.371 1.00 91.00 190 LEU A C 1
ATOM 1571 O O . LEU A 1 190 ? -19.627 3.309 15.490 1.00 91.00 190 LEU A O 1
ATOM 1575 N N . THR A 1 191 ? -18.919 2.511 13.498 1.00 91.38 191 THR A N 1
ATOM 1576 C CA . THR A 1 191 ? -19.138 1.090 13.804 1.00 91.38 191 THR A CA 1
ATOM 1577 C C . THR A 1 191 ? -18.207 0.618 14.918 1.00 91.38 191 THR A C 1
ATOM 1579 O O . THR A 1 191 ? -18.687 0.166 15.951 1.00 91.38 191 THR A O 1
ATOM 1582 N N . TYR A 1 192 ? -16.898 0.844 14.781 1.00 94.56 192 TYR A N 1
ATOM 1583 C CA . TYR A 1 192 ? -15.897 0.464 15.782 1.00 94.56 192 TYR A CA 1
ATOM 1584 C C . TYR A 1 192 ? -16.215 1.029 17.173 1.00 94.56 192 TYR A C 1
ATOM 1586 O O . TYR A 1 192 ? -16.187 0.318 18.173 1.00 94.56 192 TYR A O 1
ATOM 1594 N N . TRP A 1 193 ? -16.566 2.315 17.255 1.00 89.94 193 TRP A N 1
ATOM 1595 C CA . TRP A 1 193 ? -16.926 2.948 18.522 1.00 89.94 193 TRP A CA 1
ATOM 1596 C C . TRP A 1 193 ? -18.275 2.477 19.064 1.00 89.94 193 TRP A C 1
ATOM 1598 O O . TRP A 1 193 ? -18.515 2.608 20.260 1.00 89.94 193 TRP A O 1
ATOM 1608 N N . ARG A 1 194 ? -19.190 1.978 18.227 1.00 90.75 194 ARG A N 1
ATOM 1609 C CA . ARG A 1 194 ? -20.428 1.334 18.685 1.00 90.75 194 ARG A CA 1
ATOM 1610 C C . ARG A 1 194 ? -20.117 -0.017 19.323 1.00 90.75 194 ARG A C 1
ATOM 1612 O O . ARG A 1 194 ? -20.394 -0.168 20.504 1.00 90.75 194 ARG A O 1
ATOM 1619 N N . GLU A 1 195 ? -19.433 -0.895 18.601 1.00 94.31 195 GLU A N 1
ATOM 1620 C CA . GLU A 1 195 ? -19.042 -2.225 19.087 1.00 94.31 195 GLU A CA 1
ATOM 1621 C C . GLU A 1 195 ? -18.196 -2.133 20.363 1.00 94.31 195 GLU A C 1
ATOM 1623 O O . GLU A 1 195 ? -18.432 -2.835 21.341 1.00 94.31 195 GLU A O 1
ATOM 1628 N N . ARG A 1 196 ? -17.234 -1.201 20.401 1.00 92.81 196 ARG A N 1
ATOM 1629 C CA . ARG A 1 196 ? -16.408 -0.966 21.591 1.00 92.81 196 ARG A CA 1
ATOM 1630 C C . ARG A 1 196 ? -17.231 -0.506 22.798 1.00 92.81 196 ARG A C 1
ATOM 1632 O O . ARG A 1 196 ? -16.854 -0.805 23.926 1.00 92.81 196 ARG A O 1
ATOM 1639 N N . ARG A 1 197 ? -18.320 0.241 22.584 1.00 89.81 197 ARG A N 1
ATOM 1640 C CA . ARG A 1 197 ? -19.218 0.666 23.670 1.00 89.81 197 ARG A CA 1
ATOM 1641 C C . ARG A 1 197 ? -20.057 -0.493 24.178 1.00 89.81 197 ARG A C 1
ATOM 1643 O O . ARG A 1 197 ? -20.088 -0.684 25.382 1.00 89.81 197 ARG A O 1
ATOM 1650 N N . GLU A 1 198 ? -20.667 -1.254 23.277 1.00 91.69 198 GLU A N 1
ATOM 1651 C CA . GLU A 1 198 ? -21.461 -2.438 23.628 1.00 91.69 198 GLU A CA 1
ATOM 1652 C C . GLU A 1 198 ? -20.616 -3.435 24.425 1.00 91.69 198 GLU A C 1
ATOM 1654 O O . GLU A 1 198 ? -21.014 -3.852 25.507 1.00 91.69 198 GLU A O 1
ATOM 1659 N N . ARG A 1 199 ? -19.384 -3.699 23.974 1.00 95.25 199 ARG A N 1
ATOM 1660 C CA . ARG A 1 199 ? -18.431 -4.535 24.713 1.00 95.25 199 ARG A CA 1
ATOM 1661 C C . ARG A 1 199 ? -18.115 -3.978 26.098 1.00 95.25 199 ARG A C 1
ATOM 1663 O O . ARG A 1 199 ? -18.121 -4.716 27.071 1.00 95.25 199 ARG A O 1
ATOM 1670 N N . ARG A 1 200 ? -17.864 -2.670 26.210 1.00 92.94 200 ARG A N 1
ATOM 1671 C CA . ARG A 1 200 ? -17.578 -2.045 27.509 1.00 92.94 200 ARG A CA 1
ATOM 1672 C C . ARG A 1 200 ? -18.779 -2.095 28.457 1.00 92.94 200 ARG A C 1
ATOM 1674 O O . ARG A 1 200 ? -18.594 -2.204 29.663 1.00 92.94 200 ARG A O 1
ATOM 1681 N N . GLU A 1 201 ? -19.992 -1.970 27.928 1.00 91.56 201 GLU A N 1
ATOM 1682 C CA . GLU A 1 201 ? -21.230 -2.109 28.698 1.00 91.56 201 GLU A CA 1
ATOM 1683 C C . GLU A 1 201 ? -21.403 -3.549 29.203 1.00 91.56 201 GLU A C 1
ATOM 1685 O O . GLU A 1 201 ? -21.705 -3.731 30.381 1.00 91.56 201 GLU A O 1
ATOM 1690 N N . GLN A 1 202 ? -21.112 -4.552 28.367 1.00 94.69 202 GLN A N 1
ATOM 1691 C CA . GLN A 1 202 ? -21.094 -5.969 28.755 1.00 94.69 202 GLN A CA 1
ATOM 1692 C C . GLN A 1 202 ? -20.037 -6.262 29.831 1.00 94.69 202 GLN A C 1
ATOM 1694 O O . GLN A 1 202 ? -20.377 -6.805 30.876 1.00 94.69 202 GLN A O 1
ATOM 1699 N N . GLU A 1 203 ? -18.791 -5.811 29.641 1.00 95.38 203 GLU A N 1
ATOM 1700 C CA . GLU A 1 203 ? -17.707 -5.961 30.629 1.00 95.38 203 GLU A CA 1
ATOM 1701 C C . GLU A 1 203 ? -18.089 -5.375 31.997 1.00 95.38 203 GLU A C 1
ATOM 1703 O O . GLU A 1 203 ? -17.794 -5.953 33.042 1.00 95.38 203 GLU A O 1
ATOM 1708 N N . LEU A 1 204 ? -18.741 -4.206 32.007 1.00 93.94 204 LEU A N 1
ATOM 1709 C CA . LEU A 1 204 ? -19.206 -3.586 33.247 1.00 93.94 204 LEU A CA 1
ATOM 1710 C C . LEU A 1 204 ? -20.358 -4.375 33.877 1.00 93.94 204 LEU A C 1
ATOM 1712 O O . LEU A 1 204 ? -20.387 -4.503 35.098 1.00 93.94 204 LEU A O 1
ATOM 1716 N N . ALA A 1 205 ? -21.287 -4.909 33.084 1.00 92.44 205 ALA A N 1
ATOM 1717 C CA . ALA A 1 205 ? -22.366 -5.751 33.594 1.00 92.44 205 ALA A CA 1
ATOM 1718 C C . ALA A 1 205 ? -21.822 -7.033 34.250 1.00 92.44 205 ALA A C 1
ATOM 1720 O O . ALA A 1 205 ? -22.157 -7.320 35.398 1.00 92.44 205 ALA A O 1
ATOM 1721 N N . GLU A 1 206 ? -20.904 -7.732 33.581 1.00 95.88 206 GLU A N 1
ATOM 1722 C CA . GLU A 1 206 ? -20.247 -8.932 34.114 1.00 95.88 206 GLU A CA 1
ATOM 1723 C C . GLU A 1 206 ? -19.464 -8.632 35.398 1.00 95.88 206 GLU A C 1
ATOM 1725 O O . GLU A 1 206 ? -19.583 -9.349 36.395 1.00 95.88 206 GLU A O 1
ATOM 1730 N N . LEU A 1 207 ? -18.698 -7.534 35.412 1.00 96.56 207 LEU A N 1
ATOM 1731 C CA . LEU A 1 207 ? -17.973 -7.094 36.603 1.00 96.56 207 LEU A CA 1
ATOM 1732 C C . LEU A 1 207 ? -18.931 -6.755 37.754 1.00 96.56 207 LEU A C 1
ATOM 1734 O O . LEU A 1 207 ? -18.640 -7.058 38.913 1.00 96.56 207 LEU A O 1
ATOM 1738 N N . ALA A 1 208 ? -20.078 -6.139 37.454 1.00 95.12 208 ALA A N 1
ATOM 1739 C CA . ALA A 1 208 ? -21.087 -5.830 38.457 1.00 95.12 208 ALA A CA 1
ATOM 1740 C C . ALA A 1 208 ? -21.654 -7.103 39.090 1.00 95.12 208 ALA A C 1
ATOM 1742 O O . ALA A 1 208 ? -21.741 -7.177 40.315 1.00 95.12 208 ALA A O 1
ATOM 1743 N N . ASP A 1 209 ? -21.973 -8.116 38.284 1.00 94.69 209 ASP A N 1
ATOM 1744 C CA . ASP A 1 209 ? -22.474 -9.402 38.774 1.00 94.69 209 ASP A CA 1
ATOM 1745 C C . ASP A 1 209 ? -21.454 -10.119 39.659 1.00 94.69 209 ASP A C 1
ATOM 1747 O O . ASP A 1 209 ? -21.801 -10.609 40.737 1.00 94.69 209 ASP A O 1
ATOM 1751 N N . GLN A 1 210 ? -20.178 -10.116 39.268 1.00 96.25 210 GLN A N 1
ATOM 1752 C CA . GLN A 1 210 ? -19.101 -10.682 40.086 1.00 96.25 210 GLN A CA 1
ATOM 1753 C C . GLN A 1 210 ? -18.976 -9.981 41.445 1.00 96.25 210 GLN A C 1
ATOM 1755 O O . GLN A 1 210 ? -18.805 -10.642 42.469 1.00 96.25 210 GLN A O 1
ATOM 1760 N N . LEU A 1 211 ? -19.074 -8.650 41.478 1.00 95.69 211 LEU A N 1
ATOM 1761 C CA . LEU A 1 211 ? -18.968 -7.873 42.716 1.00 95.69 211 LEU A CA 1
ATOM 1762 C C . LEU A 1 211 ? -20.204 -8.008 43.611 1.00 95.69 211 LEU A C 1
ATOM 1764 O O . LEU A 1 211 ? -20.061 -8.053 44.833 1.00 95.69 211 LEU A O 1
ATOM 1768 N N . ARG A 1 212 ? -21.403 -8.127 43.028 1.00 92.88 212 ARG A N 1
ATOM 1769 C CA . ARG A 1 212 ? -22.639 -8.408 43.780 1.00 92.88 212 ARG A CA 1
ATOM 1770 C C . ARG A 1 212 ? -22.560 -9.753 44.494 1.00 92.88 212 ARG A C 1
ATOM 1772 O O . ARG A 1 212 ? -22.877 -9.823 45.674 1.00 92.88 212 ARG A O 1
ATOM 1779 N N . ARG A 1 213 ? -22.048 -10.794 43.825 1.00 93.88 213 ARG A N 1
ATOM 1780 C CA . ARG A 1 213 ? -21.819 -12.117 44.444 1.00 93.88 213 ARG A CA 1
ATOM 1781 C C . ARG A 1 213 ? -20.850 -12.068 45.630 1.00 93.88 213 ARG A C 1
ATOM 1783 O O . ARG A 1 213 ? -20.907 -12.933 46.490 1.00 93.88 213 ARG A O 1
ATOM 1790 N N . ARG A 1 214 ? -19.980 -11.056 45.686 1.00 95.00 214 ARG A N 1
ATOM 1791 C CA . ARG A 1 214 ? -19.044 -10.813 46.797 1.00 95.00 214 ARG A CA 1
ATOM 1792 C C . ARG A 1 214 ? -19.620 -9.915 47.902 1.00 95.00 214 ARG A C 1
ATOM 1794 O O . ARG A 1 214 ? -18.871 -9.516 48.784 1.00 95.00 214 ARG A O 1
ATOM 1801 N N . GLY A 1 215 ? -20.902 -9.547 47.836 1.00 94.06 215 GLY A N 1
ATOM 1802 C CA . GLY A 1 215 ? -21.558 -8.719 48.854 1.00 94.06 215 GLY A CA 1
ATOM 1803 C C . GLY A 1 215 ? -21.135 -7.246 48.849 1.00 94.06 215 GLY A C 1
ATOM 1804 O O . GLY A 1 215 ? -21.182 -6.594 49.886 1.00 94.06 215 GLY A O 1
ATOM 1805 N N . CYS A 1 216 ? -20.688 -6.701 47.712 1.00 93.81 216 CYS A N 1
ATOM 1806 C CA . CYS A 1 216 ? -20.329 -5.282 47.636 1.00 93.81 216 CYS A CA 1
ATOM 1807 C C . CYS A 1 216 ? -21.552 -4.366 47.811 1.00 93.81 216 CYS A C 1
ATOM 1809 O O . CYS A 1 216 ? -22.608 -4.623 47.231 1.00 93.81 216 CYS A O 1
ATOM 1811 N N . GLU A 1 217 ? -21.366 -3.237 48.506 1.00 95.31 217 GLU A N 1
ATOM 1812 C CA . GLU A 1 217 ? -22.360 -2.161 48.559 1.00 95.31 217 GLU A CA 1
ATOM 1813 C C . GLU A 1 217 ? -22.762 -1.711 47.151 1.00 95.31 217 GLU A C 1
ATOM 1815 O O . GLU A 1 217 ? -21.920 -1.542 46.257 1.00 95.31 217 GLU A O 1
ATOM 1820 N N . THR A 1 218 ? -24.058 -1.475 46.962 1.00 96.06 218 THR A N 1
ATOM 1821 C CA . THR A 1 218 ? -24.610 -1.004 45.692 1.00 96.06 218 THR A CA 1
ATOM 1822 C C . THR A 1 218 ? -25.189 0.396 45.834 1.00 96.06 218 THR A C 1
ATOM 1824 O O . THR A 1 218 ? -25.599 0.830 46.906 1.00 96.06 218 THR A O 1
ATOM 1827 N N . GLN A 1 219 ? -25.194 1.126 44.727 1.00 95.81 219 GLN A N 1
ATOM 1828 C CA . GLN A 1 219 ? -25.786 2.443 44.598 1.00 95.81 219 GLN A CA 1
ATOM 1829 C C . GLN A 1 219 ? -26.659 2.455 43.342 1.00 95.81 219 GLN A C 1
ATOM 1831 O O . GLN A 1 219 ? -26.242 2.003 42.272 1.00 95.81 219 GLN A O 1
ATOM 1836 N N . THR A 1 220 ? -27.871 2.988 43.452 1.00 97.06 220 THR A N 1
ATOM 1837 C CA . THR A 1 220 ? -28.797 3.095 42.320 1.00 97.06 220 THR A CA 1
ATOM 1838 C C . THR A 1 220 ? -28.511 4.353 41.508 1.00 97.06 220 THR A C 1
ATOM 1840 O O . THR A 1 220 ? -28.367 5.451 42.050 1.00 97.06 220 THR A O 1
ATOM 1843 N N . CYS A 1 221 ? -28.390 4.200 40.189 1.00 96.88 221 CYS A N 1
ATOM 1844 C CA . CYS A 1 221 ? -28.207 5.331 39.290 1.00 96.88 221 CYS A CA 1
ATOM 1845 C C . CYS A 1 221 ? -29.514 6.118 39.135 1.00 96.88 221 CYS A C 1
ATOM 1847 O O . CYS A 1 221 ? -30.527 5.550 38.743 1.00 96.88 221 CYS A O 1
ATOM 1849 N N . VAL A 1 222 ? -29.460 7.439 39.322 1.00 96.81 222 VAL A N 1
ATOM 1850 C CA . VAL A 1 222 ? -30.635 8.326 39.182 1.00 96.81 222 VAL A CA 1
ATOM 1851 C C . VAL A 1 222 ? -31.183 8.384 37.750 1.00 96.81 222 VAL A C 1
ATOM 1853 O O . VAL A 1 222 ? -32.378 8.569 37.568 1.00 96.81 222 VAL A O 1
ATOM 1856 N N . ASP A 1 223 ? -30.337 8.209 36.729 1.00 95.62 223 ASP A N 1
ATOM 1857 C CA . ASP A 1 223 ? -30.760 8.340 35.326 1.00 95.62 223 ASP A CA 1
ATOM 1858 C C . ASP A 1 223 ? -31.359 7.043 34.750 1.00 95.62 223 ASP A C 1
ATOM 1860 O O . ASP A 1 223 ? -32.314 7.110 33.984 1.00 95.62 223 ASP A O 1
ATOM 1864 N N . CYS A 1 224 ? -30.789 5.869 35.055 1.00 93.94 224 CYS A N 1
ATOM 1865 C CA . CYS A 1 224 ? -31.260 4.591 34.496 1.00 93.94 224 CYS A CA 1
ATOM 1866 C C . CYS A 1 224 ? -31.953 3.665 35.501 1.00 93.94 224 CYS A C 1
ATOM 1868 O O . CYS A 1 224 ? -32.397 2.593 35.102 1.00 93.94 224 CYS A O 1
ATOM 1870 N N . GLY A 1 225 ? -31.993 4.012 36.791 1.00 95.25 225 GLY A N 1
ATOM 1871 C CA . GLY A 1 225 ? -32.597 3.189 37.845 1.00 95.25 225 GLY A CA 1
ATOM 1872 C C . GLY A 1 225 ? -31.859 1.881 38.158 1.00 95.25 225 GLY A C 1
ATOM 1873 O O . GLY A 1 225 ? -32.258 1.156 39.061 1.00 95.25 225 GLY A O 1
ATOM 1874 N N . GLN A 1 226 ? -30.774 1.560 37.449 1.00 94.38 226 GLN A N 1
ATOM 1875 C CA . GLN A 1 226 ? -30.008 0.336 37.687 1.00 94.38 226 GLN A CA 1
ATOM 1876 C C . GLN A 1 226 ? -29.105 0.474 38.919 1.00 94.38 226 GLN A C 1
ATOM 1878 O O . GLN A 1 226 ? -28.433 1.497 39.098 1.00 94.38 226 GLN A O 1
ATOM 1883 N N . SER A 1 227 ? -29.048 -0.581 39.731 1.00 95.19 227 SER A N 1
ATOM 1884 C CA . SER A 1 227 ? -28.169 -0.680 40.900 1.00 95.19 227 SER A CA 1
ATOM 1885 C C . SER A 1 227 ? -26.789 -1.198 40.504 1.00 95.19 227 SER A C 1
ATOM 1887 O O . SER A 1 227 ? -26.650 -2.320 40.019 1.00 95.19 227 SER A O 1
ATOM 1889 N N . TRP A 1 228 ? -25.752 -0.399 40.728 1.00 96.62 228 TRP A N 1
ATOM 1890 C CA . TRP A 1 228 ? -24.362 -0.727 40.400 1.00 96.62 228 TRP A CA 1
ATOM 1891 C C . TRP A 1 228 ? -23.511 -0.794 41.671 1.00 96.62 228 TRP A C 1
ATOM 1893 O O . TRP A 1 228 ? -23.823 -0.085 42.627 1.00 96.62 228 TRP A O 1
ATOM 1903 N N . PRO A 1 229 ? -22.425 -1.586 41.717 1.00 97.50 229 PRO A N 1
ATOM 1904 C CA . PRO A 1 229 ? -21.496 -1.544 42.843 1.00 97.50 229 PRO A CA 1
ATOM 1905 C C . PRO A 1 229 ? -20.958 -0.125 43.069 1.00 97.50 229 PRO A C 1
ATOM 1907 O O . PRO A 1 229 ? -20.599 0.568 42.112 1.00 97.50 229 PRO A O 1
ATOM 1910 N N . ARG A 1 230 ? -20.885 0.315 44.328 1.00 96.31 230 ARG A N 1
ATOM 1911 C CA . ARG A 1 230 ? -20.440 1.662 44.720 1.00 96.31 230 ARG A CA 1
ATOM 1912 C C . ARG A 1 230 ? -18.913 1.803 44.601 1.00 96.31 230 ARG A C 1
ATOM 1914 O O . ARG A 1 230 ? -18.200 1.902 45.594 1.00 96.31 230 ARG A O 1
ATOM 1921 N N . ARG A 1 231 ? -18.400 1.756 43.366 1.00 96.31 231 ARG A N 1
ATOM 1922 C CA . ARG A 1 231 ? -16.965 1.795 43.043 1.00 96.31 231 ARG A CA 1
ATOM 1923 C C . ARG A 1 231 ? -16.626 2.724 41.860 1.00 96.31 231 ARG A C 1
ATOM 1925 O O . ARG A 1 231 ? -17.518 3.037 41.060 1.00 96.31 231 ARG A O 1
ATOM 1932 N N . PRO A 1 232 ? -15.350 3.145 41.709 1.00 95.38 232 PRO A N 1
ATOM 1933 C CA . PRO A 1 232 ? -14.911 4.065 40.653 1.00 95.38 232 PRO A CA 1
ATOM 1934 C C . PRO A 1 232 ? -15.119 3.557 39.219 1.00 95.38 232 PRO A C 1
ATOM 1936 O O . PRO A 1 232 ? -15.179 4.356 38.287 1.00 95.38 232 PRO A O 1
ATOM 1939 N N . GLU A 1 233 ? -15.236 2.244 39.016 1.00 95.69 233 GLU A N 1
ATOM 1940 C CA . GLU A 1 233 ? -15.496 1.639 37.705 1.00 95.69 233 GLU A CA 1
ATOM 1941 C C . GLU A 1 233 ? -16.924 1.903 37.209 1.00 95.69 233 GLU A C 1
ATOM 1943 O O . GLU A 1 233 ? -17.169 1.860 36.001 1.00 95.69 233 GLU A O 1
ATOM 1948 N N . PHE A 1 234 ? -17.852 2.203 38.126 1.00 96.69 234 PHE A N 1
ATOM 1949 C CA . PHE A 1 234 ? -19.275 2.408 37.843 1.00 96.69 234 PHE A CA 1
ATOM 1950 C C . PHE A 1 234 ? -19.728 3.849 38.041 1.00 96.69 234 PHE A C 1
ATOM 1952 O O . PHE A 1 234 ? -20.660 4.286 37.362 1.00 96.69 234 PHE A O 1
ATOM 1959 N N . PHE A 1 235 ? -19.069 4.604 38.921 1.00 97.25 235 PHE A N 1
ATOM 1960 C CA . PHE A 1 235 ? -19.411 5.989 39.234 1.00 97.25 235 PHE A CA 1
ATOM 1961 C C . PHE A 1 235 ? -18.171 6.877 39.219 1.00 97.25 235 PHE A C 1
ATOM 1963 O O . PHE A 1 235 ? -17.123 6.521 39.746 1.00 97.25 235 PHE A O 1
ATOM 1970 N N . HIS A 1 236 ? -18.296 8.080 38.660 1.00 94.94 236 HIS A N 1
ATOM 1971 C CA . HIS A 1 236 ? -17.228 9.069 38.772 1.00 94.94 236 HIS A CA 1
ATOM 1972 C C . HIS A 1 236 ? -17.107 9.570 40.213 1.00 94.94 236 HIS A C 1
ATOM 1974 O O . HIS A 1 236 ? -18.103 9.985 40.814 1.00 94.94 236 HIS A O 1
ATOM 1980 N N . THR A 1 237 ? -15.883 9.606 40.727 1.00 95.00 237 THR A N 1
ATOM 1981 C CA . THR A 1 237 ? -15.559 10.242 42.006 1.00 95.00 237 THR A CA 1
ATOM 1982 C C . THR A 1 237 ? -15.483 11.755 41.823 1.00 95.00 237 THR A C 1
ATOM 1984 O O . THR A 1 237 ? -14.911 12.246 40.851 1.00 95.00 237 THR A O 1
ATOM 1987 N N . THR A 1 238 ? -16.091 12.503 42.739 1.00 93.69 238 THR A N 1
ATOM 1988 C CA . THR A 1 238 ? -15.974 13.962 42.827 1.00 93.69 238 THR A CA 1
ATOM 1989 C C . THR A 1 238 ? -15.403 14.320 44.189 1.00 93.69 238 THR A C 1
ATOM 1991 O O . THR A 1 238 ? -15.718 13.676 45.189 1.00 93.69 238 THR A O 1
ATOM 1994 N N . GLU A 1 239 ? -14.568 15.350 44.221 1.00 94.44 239 GLU A N 1
ATOM 1995 C CA . GLU A 1 239 ? -14.015 15.897 45.453 1.00 94.44 239 GLU A CA 1
ATOM 1996 C C . GLU A 1 239 ? -14.646 17.267 45.700 1.00 94.44 239 GLU A C 1
ATOM 1998 O O . GLU A 1 239 ? -14.718 18.096 44.791 1.00 94.44 239 GLU A O 1
ATOM 2003 N N . LYS A 1 240 ? -15.130 17.508 46.919 1.00 91.69 240 LYS A N 1
ATOM 2004 C CA . LYS A 1 240 ? -15.623 18.818 47.355 1.00 91.69 240 LYS A CA 1
ATOM 2005 C C . LYS A 1 240 ? -14.791 19.281 48.542 1.00 91.69 240 LYS A C 1
ATOM 2007 O O . LYS A 1 240 ? -14.662 18.557 49.528 1.00 91.69 240 LYS A O 1
ATOM 2012 N N . ARG A 1 241 ? -14.232 20.490 48.446 1.00 90.94 241 ARG A N 1
ATOM 2013 C CA . ARG A 1 241 ? -13.596 21.159 49.586 1.00 90.94 241 ARG A CA 1
ATOM 2014 C C . ARG A 1 241 ? -14.680 21.552 50.589 1.00 90.94 241 ARG A C 1
ATOM 2016 O O . ARG A 1 241 ? -15.681 22.159 50.213 1.00 90.94 241 ARG A O 1
ATOM 2023 N N . ILE A 1 242 ? -14.483 21.164 51.837 1.00 92.06 242 ILE A N 1
ATOM 2024 C CA . ILE A 1 242 ? -15.308 21.500 52.997 1.00 92.06 242 ILE A CA 1
ATOM 2025 C C . ILE A 1 242 ? -14.423 22.224 54.020 1.00 92.06 242 ILE A C 1
ATOM 2027 O O . ILE A 1 242 ? -13.200 22.151 53.935 1.00 92.06 242 ILE A O 1
ATOM 2031 N N . SER A 1 243 ? -15.022 22.920 54.986 1.00 83.31 243 SER A N 1
ATOM 2032 C CA . SER A 1 243 ? -14.293 23.685 56.014 1.00 83.31 243 SER A CA 1
ATOM 2033 C C . SER A 1 243 ? -13.272 22.850 56.801 1.00 83.31 243 SER A C 1
ATOM 2035 O O . SER A 1 243 ? -12.284 23.393 57.277 1.00 83.31 243 SER A O 1
ATOM 2037 N N . ILE A 1 244 ? -13.485 21.532 56.889 1.00 86.81 244 ILE A N 1
ATOM 2038 C CA . ILE A 1 244 ? -12.662 20.579 57.654 1.00 86.81 244 ILE A CA 1
ATOM 2039 C C . ILE A 1 244 ? -11.748 19.729 56.729 1.00 86.81 244 ILE A C 1
ATOM 2041 O O . ILE A 1 244 ? -11.062 18.822 57.183 1.00 86.81 244 ILE A O 1
ATOM 2045 N N . GLY A 1 245 ? -11.701 19.994 55.414 1.00 90.38 245 GLY A N 1
ATOM 2046 C CA . GLY A 1 245 ? -10.826 19.266 54.480 1.00 90.38 245 GLY A CA 1
ATOM 2047 C C . GLY A 1 245 ? -11.444 18.989 53.107 1.00 90.38 245 GLY A C 1
ATOM 2048 O O . GLY A 1 245 ? -12.110 19.836 52.517 1.00 90.38 245 GLY A O 1
ATOM 2049 N N . THR A 1 246 ? -11.212 17.797 52.552 1.00 91.56 246 THR A N 1
ATOM 2050 C CA . THR A 1 246 ? -11.798 17.369 51.268 1.00 91.56 246 THR A CA 1
ATOM 2051 C C . THR A 1 246 ? -12.667 16.133 51.458 1.00 91.56 246 THR A C 1
ATOM 2053 O O . THR A 1 246 ? -12.227 15.121 51.990 1.00 91.56 246 THR A O 1
ATOM 2056 N N . SER A 1 247 ? -13.921 16.211 51.012 1.00 90.31 247 SER A N 1
ATOM 2057 C CA . SER A 1 247 ? -14.843 15.075 50.998 1.00 90.31 247 SER A CA 1
ATOM 2058 C C . SER A 1 247 ? -14.892 14.469 49.597 1.00 90.31 247 SER A C 1
ATOM 2060 O O . SER A 1 247 ? -15.128 15.180 48.613 1.00 90.31 247 SER A O 1
ATOM 2062 N N . ARG A 1 248 ? -14.662 13.155 49.503 1.00 92.44 248 ARG A N 1
ATOM 2063 C CA . ARG A 1 248 ? -14.790 12.370 48.269 1.00 92.44 248 ARG A CA 1
ATOM 2064 C C . ARG A 1 248 ? -16.126 11.644 48.261 1.00 92.44 248 ARG A C 1
ATOM 2066 O O . ARG A 1 248 ? -16.432 10.906 49.191 1.00 92.44 248 ARG A O 1
ATOM 2073 N N . TYR A 1 249 ? -16.895 11.804 47.192 1.00 93.94 249 TYR A N 1
ATOM 2074 C CA . TYR A 1 249 ? -18.155 11.088 47.012 1.00 93.94 249 TYR A CA 1
ATOM 2075 C C . TYR A 1 249 ? -18.327 10.626 45.565 1.00 93.94 249 TYR A C 1
ATOM 2077 O O . TYR A 1 249 ? -17.791 11.213 44.621 1.00 93.94 249 TYR A O 1
ATOM 2085 N N . PHE A 1 250 ? -19.087 9.550 45.386 1.00 95.75 250 PHE A N 1
ATOM 2086 C CA . PHE A 1 250 ? -19.487 9.075 44.068 1.00 95.75 250 PHE A CA 1
ATOM 2087 C C . PHE A 1 250 ? -20.672 9.888 43.560 1.00 95.75 250 PHE A C 1
ATOM 2089 O O . PHE A 1 250 ? -21.613 10.169 44.302 1.00 95.75 250 PHE A O 1
ATOM 2096 N N . LYS A 1 251 ? -20.658 10.254 42.276 1.00 95.69 251 LYS A N 1
ATOM 2097 C CA . LYS A 1 251 ? -21.835 10.865 41.650 1.00 95.69 251 LYS A CA 1
ATOM 2098 C C . LYS A 1 251 ? -23.024 9.903 41.689 1.00 95.69 251 LYS A C 1
ATOM 2100 O O . LYS A 1 251 ? -22.860 8.696 41.564 1.00 95.69 251 LYS A O 1
ATOM 2105 N N . HIS A 1 252 ? -24.237 10.449 41.738 1.00 95.62 252 HIS A N 1
ATOM 2106 C CA . HIS A 1 252 ? -25.479 9.664 41.677 1.00 95.62 252 HIS A CA 1
ATOM 2107 C C . HIS A 1 252 ? -25.795 9.083 40.283 1.00 95.62 252 HIS A C 1
ATOM 2109 O O . HIS A 1 252 ? -26.751 8.327 40.115 1.00 95.62 252 HIS A O 1
ATOM 2115 N N . ARG A 1 253 ? -25.004 9.430 39.260 1.00 96.94 253 ARG A N 1
ATOM 2116 C CA . ARG A 1 253 ? -25.141 8.931 37.885 1.00 96.94 253 ARG A CA 1
ATOM 2117 C C . ARG A 1 253 ? -24.010 7.963 37.569 1.00 96.94 253 ARG A C 1
ATOM 2119 O O . ARG A 1 253 ? -22.846 8.298 37.792 1.00 96.94 253 ARG A O 1
ATOM 2126 N N . CYS A 1 254 ? -24.348 6.799 37.019 1.00 95.88 254 CYS A N 1
ATOM 2127 C CA . CYS A 1 254 ? -23.347 5.841 36.574 1.00 95.88 254 CYS A CA 1
ATOM 2128 C C . CYS A 1 254 ? -22.558 6.391 35.374 1.00 95.88 254 CYS A C 1
ATOM 2130 O O . CYS A 1 254 ? -23.022 7.267 34.633 1.00 95.88 254 CYS A O 1
ATOM 2132 N N . ILE A 1 255 ? -21.363 5.847 35.154 1.00 95.31 255 ILE A N 1
ATOM 2133 C CA . ILE A 1 255 ? -20.447 6.251 34.080 1.00 95.31 255 ILE A CA 1
ATOM 2134 C C . ILE A 1 255 ? -21.094 6.089 32.699 1.00 95.31 255 ILE A C 1
ATOM 2136 O O . ILE A 1 255 ? -20.859 6.908 31.810 1.00 95.31 255 ILE A O 1
ATOM 2140 N N . LEU A 1 256 ? -21.953 5.084 32.507 1.00 93.19 256 LEU A N 1
ATOM 2141 C CA . LEU A 1 256 ? -22.662 4.873 31.241 1.00 93.19 256 LEU A CA 1
ATOM 2142 C C . LEU A 1 256 ? -23.627 6.025 30.922 1.00 93.19 256 LEU A C 1
ATOM 2144 O O . LEU A 1 256 ? -23.578 6.591 29.821 1.00 93.19 256 LEU A O 1
ATOM 2148 N N . CYS A 1 257 ? -24.450 6.420 31.897 1.00 94.12 257 CYS A N 1
ATOM 2149 C CA . CYS A 1 257 ? -25.399 7.528 31.766 1.00 94.12 257 CYS A CA 1
ATOM 2150 C C . CYS A 1 257 ? -24.688 8.876 31.625 1.00 94.12 257 CYS A C 1
ATOM 2152 O O . CYS A 1 257 ? -25.018 9.657 30.728 1.00 94.12 257 CYS A O 1
ATOM 2154 N N . GLU A 1 258 ? -23.642 9.119 32.417 1.00 94.38 258 GLU A N 1
ATOM 2155 C CA . GLU A 1 258 ? -22.829 10.334 32.305 1.00 94.38 258 GLU A CA 1
ATOM 2156 C C . GLU A 1 258 ? -22.177 10.439 30.915 1.00 94.38 258 GLU A C 1
ATOM 2158 O O . GLU A 1 258 ? -22.244 11.483 30.259 1.00 94.38 258 GLU A O 1
ATOM 2163 N N . ASN A 1 259 ? -21.613 9.342 30.401 1.00 91.25 259 ASN A N 1
ATOM 2164 C CA . ASN A 1 259 ? -21.044 9.304 29.056 1.00 91.25 259 ASN A CA 1
ATOM 2165 C C . ASN A 1 259 ? -22.109 9.525 27.972 1.00 91.25 259 ASN A C 1
ATOM 2167 O O . ASN A 1 259 ? -21.838 10.195 26.971 1.00 91.25 259 ASN A O 1
ATOM 2171 N N . ARG A 1 260 ? -23.330 8.992 28.139 1.00 90.88 260 ARG A N 1
ATOM 2172 C CA . ARG A 1 260 ? -24.454 9.252 27.220 1.00 90.88 260 ARG A CA 1
ATOM 2173 C C . ARG A 1 260 ? -24.819 10.736 27.211 1.00 90.88 260 ARG A C 1
ATOM 2175 O O . ARG A 1 260 ? -24.921 11.307 26.123 1.00 90.88 260 ARG A O 1
ATOM 2182 N N . ARG A 1 261 ? -24.910 11.367 28.382 1.00 93.25 261 ARG A N 1
ATOM 2183 C CA . ARG A 1 261 ? -25.199 12.799 28.525 1.00 93.25 261 ARG A CA 1
ATOM 2184 C C . ARG A 1 261 ? -24.118 13.675 27.892 1.00 93.25 261 ARG A C 1
ATOM 2186 O O . ARG A 1 261 ? -24.441 14.569 27.114 1.00 93.25 261 ARG A O 1
ATOM 2193 N N . ARG A 1 262 ? -22.832 13.394 28.145 1.00 90.38 262 ARG A N 1
ATOM 2194 C CA . ARG A 1 262 ? -21.707 14.125 27.523 1.00 90.38 262 ARG A CA 1
ATOM 2195 C C . ARG A 1 262 ? -21.776 14.086 25.998 1.00 90.38 262 ARG A C 1
ATOM 2197 O O . ARG A 1 262 ? -21.548 15.099 25.346 1.00 90.38 262 ARG A O 1
ATOM 2204 N N . ARG A 1 263 ? -22.156 12.939 25.425 1.00 87.69 263 ARG A N 1
ATOM 2205 C CA . ARG A 1 263 ? -22.340 12.791 23.972 1.00 87.69 263 ARG A CA 1
ATOM 2206 C C . ARG A 1 263 ? -23.531 13.583 23.440 1.00 87.69 263 ARG A C 1
ATOM 2208 O O . ARG A 1 263 ? -23.417 14.159 22.366 1.00 87.69 263 ARG A O 1
ATOM 2215 N N . GLN A 1 264 ? -24.658 13.606 24.151 1.00 91.00 264 GLN A N 1
ATOM 2216 C CA . GLN A 1 264 ? -25.811 14.426 23.759 1.00 91.00 264 GLN A CA 1
ATOM 2217 C C . GLN A 1 264 ? -25.452 15.913 23.773 1.00 91.00 264 GLN A C 1
ATOM 2219 O O . GLN A 1 264 ? -25.708 16.597 22.788 1.00 91.00 264 GLN A O 1
ATOM 2224 N N . LYS A 1 265 ? -24.751 16.374 24.816 1.00 92.44 265 LYS A N 1
ATOM 2225 C CA . LYS A 1 265 ? -24.258 17.753 24.900 1.00 92.44 265 LYS A CA 1
ATOM 2226 C C . LYS A 1 265 ? -23.294 18.087 23.756 1.00 92.44 265 LYS A C 1
ATOM 2228 O O . LYS A 1 265 ? -23.450 19.122 23.127 1.00 92.44 265 LYS A O 1
ATOM 2233 N N . ALA A 1 266 ? -22.360 17.186 23.436 1.00 86.75 266 ALA A N 1
ATOM 2234 C CA . ALA A 1 266 ? -21.436 17.362 22.313 1.00 86.75 266 ALA A CA 1
ATOM 2235 C C . ALA A 1 266 ? -22.147 17.400 20.945 1.00 86.75 266 ALA A C 1
ATOM 2237 O O . ALA A 1 266 ? -21.726 18.121 20.045 1.00 86.75 266 ALA A O 1
ATOM 2238 N N . LYS A 1 267 ? -23.232 16.630 20.775 1.00 86.88 267 LYS A N 1
ATOM 2239 C CA . LYS A 1 267 ? -24.067 16.687 19.565 1.00 86.88 267 LYS A CA 1
ATOM 2240 C C . LYS A 1 267 ? -24.821 18.011 19.455 1.00 86.88 267 LYS A C 1
ATOM 2242 O O . LYS A 1 267 ? -24.868 18.567 18.369 1.00 86.88 267 LYS A O 1
ATOM 2247 N N . GLN A 1 268 ? -25.384 18.499 20.560 1.00 89.38 268 GLN A N 1
ATOM 2248 C CA . GLN A 1 268 ? -26.073 19.790 20.605 1.00 89.38 268 GLN A CA 1
ATOM 2249 C C . GLN A 1 268 ? -25.108 20.937 20.298 1.00 89.38 268 GLN A C 1
ATOM 2251 O O . GLN A 1 268 ? -25.401 21.749 19.433 1.00 89.38 268 GLN A O 1
ATOM 2256 N N . SER A 1 269 ? -23.917 20.948 20.909 1.00 86.00 269 SER A N 1
ATOM 2257 C CA . SER A 1 269 ? -22.910 21.978 20.631 1.00 86.00 269 SER A CA 1
ATOM 2258 C C . SER A 1 269 ? -22.404 21.951 19.189 1.00 86.00 269 SER A C 1
ATOM 2260 O O . SER A 1 269 ? -22.108 23.002 18.642 1.00 86.00 269 SER A O 1
ATOM 2262 N N . ALA A 1 270 ? -22.298 20.768 18.571 1.00 82.75 270 ALA A N 1
ATOM 2263 C CA . ALA A 1 270 ? -21.930 20.660 17.160 1.00 82.75 270 ALA A CA 1
ATOM 2264 C C . ALA A 1 270 ? -23.049 21.177 16.239 1.00 82.75 270 ALA A C 1
ATOM 2266 O O . ALA A 1 270 ? -22.767 21.917 15.310 1.00 82.75 270 ALA A O 1
ATOM 2267 N N . ALA A 1 271 ? -24.312 20.844 16.529 1.00 80.62 271 ALA A N 1
ATOM 2268 C CA . ALA A 1 271 ? -25.454 21.322 15.749 1.00 80.62 271 ALA A CA 1
ATOM 2269 C C . ALA A 1 271 ? -25.626 22.850 15.823 1.00 80.62 271 ALA A C 1
ATOM 2271 O O . ALA A 1 271 ? -25.990 23.462 14.829 1.00 80.62 271 ALA A O 1
ATOM 2272 N N . SER A 1 272 ? -25.335 23.462 16.975 1.00 81.25 272 SER A N 1
ATOM 2273 C CA . SER A 1 272 ? -25.383 24.920 17.153 1.00 81.25 272 SER A CA 1
ATOM 2274 C C . SER A 1 272 ? -24.189 25.674 16.557 1.00 81.25 272 SER A C 1
ATOM 2276 O O . SER A 1 272 ? -24.236 26.893 16.510 1.00 81.25 272 SER A O 1
ATOM 2278 N N . ALA A 1 273 ? -23.111 24.989 16.163 1.00 72.75 273 ALA A N 1
ATOM 2279 C CA . ALA A 1 273 ? -21.934 25.619 15.556 1.00 72.75 273 ALA A CA 1
ATOM 2280 C C . ALA A 1 273 ? -21.984 25.639 14.016 1.00 72.75 273 ALA A C 1
ATOM 2282 O O . ALA A 1 273 ? -21.207 26.360 13.396 1.00 72.75 273 ALA A O 1
ATOM 2283 N N . ASP A 1 274 ? -22.870 24.837 13.420 1.00 66.44 274 ASP A N 1
ATOM 2284 C CA . ASP A 1 274 ? -23.039 24.698 11.968 1.00 66.44 274 ASP A CA 1
ATOM 2285 C C . ASP A 1 274 ? -24.241 25.507 11.418 1.00 66.44 274 ASP A C 1
ATOM 2287 O O . ASP A 1 274 ? -24.498 25.454 10.214 1.00 66.44 274 ASP A O 1
ATOM 2291 N N . GLY A 1 275 ? -24.993 26.209 12.278 1.00 54.41 275 GLY A N 1
ATOM 2292 C CA . GLY A 1 275 ? -26.126 27.078 11.917 1.00 54.41 275 GLY A CA 1
ATOM 2293 C C . GLY A 1 275 ? -25.818 28.539 12.189 1.00 54.41 275 GLY A C 1
ATOM 2294 O O . GLY A 1 275 ? -26.266 29.374 11.376 1.00 54.41 275 GLY A O 1
#

Radius of gyration: 35.03 Å; chains: 1; bounding box: 80×58×92 Å